Protein 4HD1 (pdb70)

Structure (mmCIF, N/CA/C/O backbone):
data_4HD1
#
_entry.id   4HD1
#
_cell.length_a   124.803
_cell.length_b   124.803
_cell.length_c   95.042
_cell.angle_alpha   90.000
_cell.angle_beta   90.000
_cell.angle_gamma   120.000
#
_symmetry.space_group_name_H-M   'P 61 2 2'
#
loop_
_entity.id
_entity.type
_entity.pdbx_description
1 polymer 'Squalene synthase HpnC'
2 non-polymer 'SULFATE ION'
3 water water
#
loop_
_atom_site.group_PDB
_atom_site.id
_atom_site.type_symbol
_atom_site.label_atom_id
_atom_site.label_alt_id
_atom_site.label_comp_id
_atom_site.label_asym_id
_atom_site.label_entity_id
_atom_site.label_seq_id
_atom_site.pdbx_PDB_ins_code
_atom_site.Cartn_x
_atom_site.Cartn_y
_atom_site.Cartn_z
_atom_site.occupancy
_atom_site.B_iso_or_equiv
_atom_site.auth_seq_id
_atom_site.auth_comp_id
_atom_site.auth_asym_id
_atom_site.auth_atom_id
_atom_site.pdbx_PDB_model_num
ATOM 1 N N . ASN A 1 2 ? 39.508 90.667 52.727 1.00 69.54 -1 ASN A N 1
ATOM 2 C CA . ASN A 1 2 ? 39.152 90.542 51.268 1.00 77.09 -1 ASN A CA 1
ATOM 3 C C . ASN A 1 2 ? 40.372 90.319 50.363 1.00 77.18 -1 ASN A C 1
ATOM 4 O O . ASN A 1 2 ? 40.915 91.268 49.788 1.00 76.38 -1 ASN A O 1
ATOM 9 N N . ALA A 1 3 ? 40.774 89.054 50.234 1.00 75.57 0 ALA A N 1
ATOM 10 C CA . ALA A 1 3 ? 41.903 88.641 49.387 1.00 72.12 0 ALA A CA 1
ATOM 11 C C . ALA A 1 3 ? 41.849 89.159 47.942 1.00 73.33 0 ALA A C 1
ATOM 12 O O . ALA A 1 3 ? 42.892 89.428 47.345 1.00 72.17 0 ALA A O 1
ATOM 22 N N . GLY A 1 5 ? 41.018 91.983 46.657 1.00 73.18 2 GLY A N 1
ATOM 23 C CA . GLY A 1 5 ? 41.558 93.338 46.497 1.00 73.52 2 GLY A CA 1
ATOM 24 C C . GLY A 1 5 ? 43.070 93.448 46.326 1.00 74.26 2 GLY A C 1
ATOM 25 O O . GLY A 1 5 ? 43.570 94.497 45.916 1.00 77.23 2 GLY A O 1
ATOM 26 N N . SER A 1 6 ? 43.799 92.373 46.633 1.00 72.47 3 SER A N 1
ATOM 27 C CA . SER A 1 6 ? 45.267 92.365 46.542 1.00 75.60 3 SER A CA 1
ATOM 28 C C . SER A 1 6 ? 45.785 91.865 45.184 1.00 74.14 3 SER A C 1
ATOM 29 O O . SER A 1 6 ? 46.992 91.796 44.952 1.00 77.61 3 SER A O 1
ATOM 32 N N . VAL A 1 7 ? 44.850 91.533 44.298 1.00 73.35 4 VAL A N 1
ATOM 33 C CA . VAL A 1 7 ? 45.125 91.105 42.930 1.00 68.82 4 VAL A CA 1
ATOM 34 C C . VAL A 1 7 ? 44.795 92.269 41.971 1.00 66.23 4 VAL A C 1
ATOM 35 O O . VAL A 1 7 ? 43.959 93.112 42.314 1.00 65.24 4 VAL A O 1
ATOM 39 N N . PRO A 1 8 ? 45.463 92.346 40.791 1.00 66.01 5 PRO A N 1
ATOM 40 C CA . PRO A 1 8 ? 45.176 93.443 39.853 1.00 65.41 5 PRO A CA 1
ATOM 41 C C . PRO A 1 8 ? 43.729 93.429 39.362 1.00 66.85 5 PRO A C 1
ATOM 42 O O . PRO A 1 8 ? 43.158 92.350 39.145 1.00 65.34 5 PRO A O 1
ATOM 46 N N . VAL A 1 9 ? 43.162 94.625 39.194 1.00 65.22 6 VAL A N 1
ATOM 47 C CA . VAL A 1 9 ? 41.756 94.825 38.815 1.00 64.58 6 VAL A CA 1
ATOM 48 C C . VAL A 1 9 ? 41.287 93.922 37.666 1.00 65.50 6 VAL A C 1
ATOM 49 O O . VAL A 1 9 ? 40.205 93.337 37.753 1.00 63.33 6 VAL A O 1
ATOM 53 N N . GLU A 1 10 ? 42.101 93.794 36.613 1.00 68.45 7 GLU A N 1
ATOM 54 C CA . GLU A 1 10 ? 41.728 93.003 35.427 1.00 70.86 7 GLU A CA 1
ATOM 55 C C . GLU A 1 10 ? 41.593 91.528 35.742 1.00 66.75 7 GLU A C 1
ATOM 56 O O . GLU A 1 10 ? 40.883 90.814 35.042 1.00 69.07 7 GLU A O 1
ATOM 62 N N . LEU A 1 11 ? 42.282 91.070 36.785 1.00 66.24 8 LEU A N 1
ATOM 63 C CA . LEU A 1 11 ? 42.319 89.640 37.121 1.00 63.56 8 LEU A CA 1
ATOM 64 C C . LEU A 1 11 ? 41.364 89.205 38.235 1.00 58.57 8 LEU A C 1
ATOM 65 O O . LEU A 1 11 ? 41.270 88.015 38.537 1.00 59.78 8 LEU A O 1
ATOM 70 N N . ARG A 1 12 ? 40.653 90.153 38.836 1.00 56.68 9 ARG A N 1
ATOM 71 C CA . ARG A 1 12 ? 39.791 89.841 39.981 1.00 57.37 9 ARG A CA 1
ATOM 72 C C . ARG A 1 12 ? 38.652 88.885 39.671 1.00 59.27 9 ARG A C 1
ATOM 73 O O . ARG A 1 12 ? 38.292 88.056 40.516 1.00 59.00 9 ARG A O 1
ATOM 81 N N . GLY A 1 13 ? 38.094 88.995 38.466 1.00 59.18 10 GLY A N 1
ATOM 82 C CA . GLY A 1 13 ? 37.064 88.072 38.011 1.00 59.06 10 GLY A CA 1
ATOM 83 C C . GLY A 1 13 ? 37.578 86.648 37.938 1.00 57.60 10 GLY A C 1
ATOM 84 O O . GLY A 1 13 ? 36.939 85.726 38.450 1.00 57.20 10 GLY A O 1
ATOM 85 N N . ASP A 1 14 ? 38.744 86.469 37.320 1.00 57.26 11 ASP A N 1
ATOM 86 C CA . ASP A 1 14 ? 39.338 85.142 37.161 1.00 59.66 11 ASP A CA 1
ATOM 87 C C . ASP A 1 14 ? 39.687 84.500 38.500 1.00 59.01 11 ASP A C 1
ATOM 88 O O . ASP A 1 14 ? 39.507 83.292 38.675 1.00 61.16 11 ASP A O 1
ATOM 93 N N . PHE A 1 15 ? 40.182 85.306 39.437 1.00 56.97 12 PHE A N 1
ATOM 94 C CA . PHE A 1 15 ? 40.473 84.825 40.782 1.00 55.03 12 PHE A CA 1
ATOM 95 C C . PHE A 1 15 ? 39.194 84.550 41.575 1.00 56.20 12 PHE A C 1
ATOM 96 O O . PHE A 1 15 ? 39.165 83.651 42.421 1.00 56.33 12 PHE A O 1
ATOM 104 N N . GLU A 1 16 ? 38.137 85.310 41.290 1.00 56.46 13 GLU A N 1
ATOM 105 C CA . GLU A 1 16 ? 36.830 85.022 41.871 1.00 57.55 13 GLU A CA 1
ATOM 106 C C . GLU A 1 16 ? 36.318 83.639 41.461 1.00 57.33 13 GLU A C 1
ATOM 107 O O . GLU A 1 16 ? 35.731 82.932 42.287 1.00 58.33 13 GLU A O 1
ATOM 113 N N . VAL A 1 17 ? 36.537 83.268 40.196 1.00 55.48 14 VAL A N 1
ATOM 114 C CA . VAL A 1 17 ? 36.189 81.929 39.703 1.00 56.57 14 VAL A CA 1
ATOM 115 C C . VAL A 1 17 ? 36.962 80.883 40.511 1.00 56.17 14 VAL A C 1
ATOM 116 O O . VAL A 1 17 ? 36.367 79.961 41.066 1.00 58.35 14 VAL A O 1
ATOM 120 N N . CYS A 1 18 ? 38.279 81.051 40.604 1.00 54.73 15 CYS A N 1
ATOM 121 C CA . CYS A 1 18 ? 39.118 80.135 41.373 1.00 54.03 15 CYS A CA 1
ATOM 122 C C . CYS A 1 18 ? 38.639 80.002 42.810 1.00 55.29 15 CYS A C 1
ATOM 123 O O . CYS A 1 18 ? 38.599 78.898 43.351 1.00 55.68 15 CYS A O 1
ATOM 126 N N . ARG A 1 19 ? 38.249 81.124 43.407 1.00 55.46 16 ARG A N 1
ATOM 127 C CA . ARG A 1 19 ? 37.735 81.141 44.775 1.00 57.20 16 ARG A CA 1
ATOM 128 C C . ARG A 1 19 ? 36.434 80.352 44.916 1.00 59.12 16 ARG A C 1
ATOM 129 O O . ARG A 1 19 ? 36.283 79.567 45.860 1.00 60.13 16 ARG A O 1
ATOM 137 N N . ARG A 1 20 ? 35.507 80.569 43.981 1.00 61.14 17 ARG A N 1
ATOM 138 C CA . ARG A 1 20 ? 34.244 79.817 43.925 1.00 63.36 17 ARG A CA 1
ATOM 139 C C . ARG A 1 20 ? 34.469 78.319 43.760 1.00 62.14 17 ARG A C 1
ATOM 140 O O . ARG A 1 20 ? 33.914 77.521 44.517 1.00 64.33 17 ARG A O 1
ATOM 148 N N . LEU A 1 21 ? 35.275 77.948 42.762 1.00 60.62 18 LEU A N 1
ATOM 149 C CA . LEU A 1 21 ? 35.564 76.544 42.470 1.00 62.45 18 LEU A CA 1
ATOM 150 C C . LEU A 1 21 ? 36.190 75.882 43.687 1.00 66.47 18 LEU A C 1
ATOM 151 O O . LEU A 1 21 ? 35.848 74.745 44.029 1.00 72.60 18 LEU A O 1
ATOM 156 N N . THR A 1 22 ? 37.088 76.609 44.351 1.00 64.42 19 THR A N 1
ATOM 157 C CA . THR A 1 22 ? 37.771 76.101 45.530 1.00 65.65 19 THR A CA 1
ATOM 158 C C . THR A 1 22 ? 36.818 75.907 46.709 1.00 66.43 19 THR A C 1
ATOM 159 O O . THR A 1 22 ? 36.738 74.804 47.263 1.00 68.37 19 THR A O 1
ATOM 163 N N . ARG A 1 23 ? 36.085 76.957 47.073 1.00 66.06 20 ARG A N 1
ATOM 164 C CA . ARG A 1 23 ? 35.187 76.893 48.230 1.00 73.67 20 ARG A CA 1
ATOM 165 C C . ARG A 1 23 ? 34.083 75.843 48.088 1.00 75.83 20 ARG A C 1
ATOM 166 O O . ARG A 1 23 ? 33.725 75.193 49.067 1.00 81.45 20 ARG A O 1
ATOM 174 N N . SER A 1 24 ? 33.572 75.652 46.875 1.00 74.86 21 SER A N 1
ATOM 175 C CA . SER A 1 24 ? 32.527 74.655 46.647 1.00 78.67 21 SER A CA 1
ATOM 176 C C . SER A 1 24 ? 33.063 73.219 46.645 1.00 79.72 21 SER A C 1
ATOM 177 O O . SER A 1 24 ? 32.354 72.297 47.040 1.00 85.73 21 SER A O 1
ATOM 180 N N . HIS A 1 25 ? 34.304 73.035 46.200 1.00 80.26 22 HIS A N 1
ATOM 181 C CA . HIS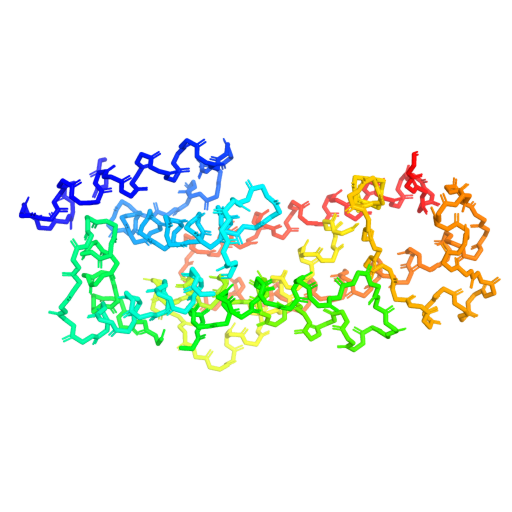 A 1 25 ? 34.908 71.698 46.114 1.00 84.22 22 HIS A CA 1
ATOM 182 C C . HIS A 1 25 ? 35.521 71.223 47.407 1.00 86.54 22 HIS A C 1
ATOM 183 O O . HIS A 1 25 ? 35.404 70.048 47.751 1.00 91.25 22 HIS A O 1
ATOM 190 N N . TYR A 1 26 ? 36.185 72.119 48.133 1.00 84.32 23 TYR A N 1
ATOM 191 C CA . TYR A 1 26 ? 36.856 71.750 49.383 1.00 85.19 23 TYR A CA 1
ATOM 192 C C . TYR A 1 26 ? 36.078 72.262 50.593 1.00 87.58 23 TYR A C 1
ATOM 193 O O . TYR A 1 26 ? 36.129 73.451 50.918 1.00 81.77 23 TYR A O 1
ATOM 202 N N . GLU A 1 27 ? 35.364 71.355 51.256 1.00 120.51 24 GLU A N 1
ATOM 203 C CA . GLU A 1 27 ? 34.486 71.707 52.376 1.00 120.29 24 GLU A CA 1
ATOM 204 C C . GLU A 1 27 ? 35.220 72.356 53.547 1.00 109.45 24 GLU A C 1
ATOM 205 O O . GLU A 1 27 ? 34.654 73.186 54.252 1.00 108.27 24 GLU A O 1
ATOM 211 N N . ASN A 1 28 ? 36.480 71.989 53.738 1.00 107.77 25 ASN A N 1
ATOM 212 C CA . ASN A 1 28 ? 37.237 72.466 54.882 1.00 111.00 25 ASN A CA 1
ATOM 213 C C . ASN A 1 28 ? 38.226 73.582 54.579 1.00 106.12 25 ASN A C 1
ATOM 214 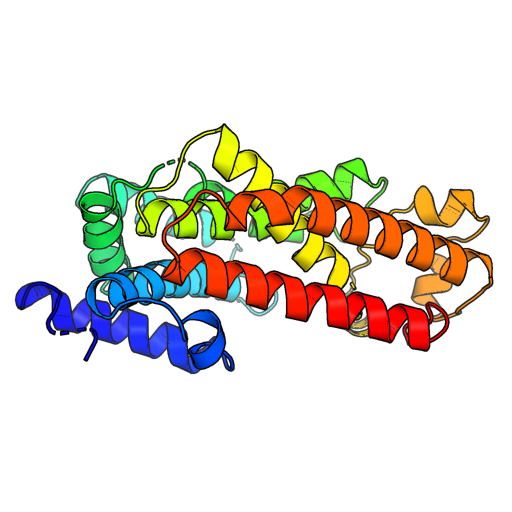O O . ASN A 1 28 ? 39.160 73.803 55.351 1.00 101.32 25 ASN A O 1
ATOM 219 N N . PHE A 1 29 ? 38.013 74.304 53.481 1.00 102.74 26 PHE A N 1
ATOM 220 C CA . PHE A 1 29 ? 39.028 75.243 53.016 1.00 105.02 26 PHE A CA 1
ATOM 221 C C . PHE A 1 29 ? 39.332 76.393 53.973 1.00 104.44 26 PHE A C 1
ATOM 222 O O . PHE A 1 29 ? 40.456 76.894 53.996 1.00 108.87 26 PHE A O 1
ATOM 230 N N . SER A 1 30 ? 38.347 76.798 54.770 1.00 96.07 27 SER A N 1
ATOM 231 C CA . SER A 1 30 ? 38.565 77.825 55.789 1.00 95.00 27 SER A CA 1
ATOM 232 C C . SER A 1 30 ? 39.642 77.445 56.802 1.00 96.68 27 SER A C 1
ATOM 233 O O . SER A 1 30 ? 40.328 78.311 57.327 1.00 91.88 27 SER A O 1
ATOM 236 N N . VAL A 1 31 ? 39.771 76.149 57.072 1.00 98.00 28 VAL A N 1
ATOM 237 C CA . VAL A 1 31 ? 40.806 75.631 57.962 1.00 104.34 28 VAL A CA 1
ATOM 238 C C . VAL A 1 31 ? 42.136 75.588 57.217 1.00 111.03 28 VAL A C 1
ATOM 239 O O . VAL A 1 31 ? 43.146 76.086 57.713 1.00 109.80 28 VAL A O 1
ATOM 243 N N . VAL A 1 32 ? 42.115 75.000 56.021 1.00 82.94 29 VAL A N 1
ATOM 244 C CA . VAL A 1 32 ? 43.297 74.874 55.153 1.00 86.25 29 VAL A CA 1
ATOM 245 C C . VAL A 1 32 ? 43.984 76.228 54.893 1.00 83.98 29 VAL A C 1
ATOM 246 O O . VAL A 1 32 ? 45.198 76.276 54.662 1.00 81.84 29 VAL A O 1
ATOM 250 N N . SER A 1 33 ? 43.212 77.315 54.963 1.00 79.66 30 SER A N 1
ATOM 251 C CA . SER A 1 33 ? 43.714 78.654 54.657 1.00 74.39 30 SER A CA 1
ATOM 252 C C . SER A 1 33 ? 43.565 79.657 55.812 1.00 73.44 30 SER A C 1
ATOM 253 O O . SER A 1 33 ? 43.725 80.871 55.607 1.00 70.51 30 SER A O 1
ATOM 256 N N . LEU A 1 34 ? 43.264 79.149 57.010 1.00 70.76 31 LEU A N 1
ATOM 257 C CA . LEU A 1 34 ? 43.026 79.975 58.211 1.00 70.87 31 LEU A CA 1
ATOM 258 C C . LEU A 1 34 ? 44.217 80.865 58.604 1.00 66.51 31 LEU A C 1
ATOM 259 O O . LEU A 1 34 ? 44.065 81.838 59.349 1.00 63.49 31 LEU A O 1
ATOM 264 N N . PHE A 1 35 ? 45.397 80.527 58.093 1.00 65.97 32 PHE A N 1
ATOM 265 C CA . PHE A 1 35 ? 46.621 81.221 58.451 1.00 64.40 32 PHE A CA 1
ATOM 266 C C . PHE A 1 35 ? 47.211 82.029 57.317 1.00 58.38 32 PHE A C 1
ATOM 267 O O . PHE A 1 35 ? 48.170 82.771 57.519 1.00 58.36 32 PHE A O 1
ATOM 275 N N . VAL A 1 36 ? 46.656 81.866 56.123 1.00 55.89 33 VAL A N 1
ATOM 276 C CA . VAL A 1 36 ? 47.229 82.470 54.926 1.00 52.48 33 VAL A CA 1
ATOM 277 C C . VAL A 1 36 ? 46.891 83.963 54.885 1.00 52.83 33 VAL A C 1
ATOM 278 O O . VAL A 1 36 ? 45.707 84.328 54.952 1.00 53.22 33 VAL A O 1
ATOM 282 N N . PRO A 1 37 ? 47.930 84.830 54.776 1.00 52.53 34 PRO A N 1
ATOM 283 C CA . PRO A 1 37 ? 47.712 86.286 54.707 1.00 53.90 34 PRO A CA 1
ATOM 284 C C . PRO A 1 37 ? 46.855 86.648 53.505 1.00 54.61 34 PRO A C 1
ATOM 285 O O . PRO A 1 37 ? 46.900 85.946 52.490 1.00 53.00 34 PRO A O 1
ATOM 289 N N . ARG A 1 38 ? 46.102 87.744 53.608 1.00 61.21 35 ARG A N 1
ATOM 290 C CA . ARG A 1 38 ? 45.202 88.155 52.529 1.00 63.87 35 ARG A CA 1
ATOM 291 C C . ARG A 1 38 ? 45.899 88.261 51.182 1.00 59.17 35 ARG A C 1
ATOM 292 O O . ARG A 1 38 ? 45.320 87.890 50.165 1.00 60.47 35 ARG A O 1
ATOM 300 N N . HIS A 1 39 ? 47.134 88.751 51.163 1.00 57.66 36 HIS A N 1
ATOM 301 C CA . HIS A 1 39 ? 47.821 88.931 49.887 1.00 57.26 36 HIS A CA 1
ATOM 302 C C . HIS A 1 39 ? 48.290 87.635 49.283 1.00 53.77 36 HIS A C 1
ATOM 303 O O . HIS A 1 39 ? 48.708 87.613 48.127 1.00 52.58 36 HIS A O 1
ATOM 310 N N . LEU A 1 40 ? 48.218 86.546 50.049 1.00 51.55 37 LEU A N 1
ATOM 311 C CA . LEU A 1 40 ? 48.598 85.227 49.527 1.00 50.69 37 LEU A CA 1
ATOM 312 C C . LEU A 1 40 ? 47.420 84.296 49.265 1.00 49.43 37 LEU A C 1
ATOM 313 O O . LEU A 1 40 ? 47.557 83.348 48.481 1.00 51.75 37 LEU A O 1
ATOM 318 N N . ARG A 1 41 ? 46.273 84.550 49.900 1.00 47.89 38 ARG A N 1
ATOM 319 C CA . ARG A 1 41 ? 45.083 83.720 49.661 1.00 48.67 38 ARG A CA 1
ATOM 320 C C . ARG A 1 41 ? 44.722 83.504 48.174 1.00 49.08 38 ARG A C 1
ATOM 321 O O . ARG A 1 41 ? 44.383 82.383 47.803 1.00 49.54 38 ARG A O 1
ATOM 329 N N . PRO A 1 42 ? 44.807 84.554 47.320 1.00 49.04 39 PRO A N 1
ATOM 330 C CA . PRO A 1 42 ? 44.454 84.348 45.907 1.00 49.18 39 PRO A CA 1
ATOM 331 C C . PRO A 1 42 ? 45.259 83.231 45.240 1.00 50.19 39 PRO A C 1
ATOM 332 O O . PRO A 1 42 ? 44.735 82.517 44.371 1.00 50.95 39 PRO A O 1
ATOM 336 N N . HIS A 1 43 ? 46.513 83.074 45.659 1.00 48.83 40 HIS A N 1
ATOM 337 C CA . HIS A 1 43 ? 47.365 82.028 45.115 1.00 50.62 40 HIS A CA 1
ATOM 338 C C . HIS A 1 43 ? 46.959 80.665 45.612 1.00 49.53 40 HIS A C 1
ATOM 339 O O . HIS A 1 43 ? 47.108 79.669 44.897 1.00 49.60 40 HIS A O 1
ATOM 346 N N . PHE A 1 44 ? 46.417 80.601 46.829 1.00 49.28 41 PHE A N 1
ATOM 347 C CA . PHE A 1 44 ? 45.828 79.356 47.317 1.00 50.05 41 PHE A CA 1
ATOM 348 C C . PHE A 1 44 ? 44.612 78.970 46.456 1.00 52.35 41 PHE A C 1
ATOM 349 O O . PHE A 1 44 ? 44.487 77.809 46.053 1.00 55.94 41 PHE A O 1
ATOM 357 N N . TYR A 1 45 ? 43.758 79.949 46.136 1.00 51.10 42 TYR A N 1
ATOM 358 C CA . TYR A 1 45 ? 42.563 79.696 45.339 1.00 51.13 42 TYR A CA 1
ATOM 359 C C . TYR A 1 45 ? 42.899 79.198 43.941 1.00 52.00 42 TYR A C 1
ATOM 360 O O . TYR A 1 45 ? 42.262 78.259 43.457 1.00 54.83 42 TYR A O 1
ATOM 369 N N . SER A 1 46 ? 43.906 79.791 43.303 1.00 51.67 43 SER A N 1
ATOM 370 C CA . SER A 1 46 ? 44.263 79.365 41.944 1.00 55.63 43 SER A CA 1
ATOM 371 C C . SER A 1 46 ? 44.944 77.990 41.912 1.00 55.25 43 SER A C 1
ATOM 372 O O . SER A 1 46 ? 44.712 77.200 40.993 1.00 55.92 43 SER A O 1
ATOM 375 N N . VAL A 1 47 ? 45.774 77.701 42.914 1.00 53.22 44 VAL A N 1
ATOM 376 C CA . VAL A 1 47 ? 46.434 76.399 42.991 1.00 50.39 44 VAL A CA 1
ATOM 377 C C . VAL A 1 47 ? 45.416 75.307 43.301 1.00 50.92 44 VAL A C 1
ATOM 378 O O . VAL A 1 47 ? 45.432 74.236 42.683 1.00 50.62 44 VAL A O 1
ATOM 382 N N . TYR A 1 48 ? 44.514 75.592 44.235 1.00 52.95 45 TYR A N 1
ATOM 383 C CA . TYR A 1 48 ? 43.474 74.632 44.578 1.00 54.27 45 TYR A CA 1
ATOM 384 C C . TYR A 1 48 ? 42.447 74.419 43.470 1.00 55.54 45 TYR A C 1
ATOM 385 O O . TYR A 1 48 ? 42.016 73.278 43.260 1.00 56.22 45 TYR A O 1
ATOM 394 N N . ALA A 1 49 ? 42.079 75.481 42.746 1.00 54.58 46 ALA A N 1
ATOM 395 C CA . ALA A 1 49 ? 41.227 75.320 41.561 1.00 57.17 46 ALA A CA 1
ATOM 396 C C . ALA A 1 49 ? 41.918 74.411 40.548 1.00 57.54 46 ALA A C 1
ATOM 397 O O . ALA A 1 49 ? 41.284 73.538 39.972 1.00 62.14 46 ALA A O 1
ATOM 399 N N . PHE A 1 50 ? 43.224 74.583 40.355 1.00 56.72 47 PHE A N 1
ATOM 400 C CA . PHE A 1 50 ? 43.975 73.669 39.497 1.00 58.41 47 PHE A CA 1
ATOM 401 C C . PHE A 1 50 ? 43.847 72.202 39.950 1.00 59.84 47 PHE A C 1
ATOM 402 O O . PHE A 1 50 ? 43.618 71.321 39.122 1.00 62.16 47 PHE A O 1
ATOM 410 N N . CYS A 1 51 ? 43.997 71.945 41.250 1.00 59.52 48 CYS A N 1
ATOM 411 C CA . CYS A 1 51 ? 43.870 70.582 41.790 1.00 62.16 48 CYS A CA 1
ATOM 412 C C . CYS A 1 51 ? 42.450 70.027 41.634 1.00 66.57 48 CYS A C 1
ATOM 413 O O . CYS A 1 51 ? 42.275 68.847 41.342 1.00 65.30 48 CYS A O 1
ATOM 416 N N . ARG A 1 52 ? 41.446 70.882 41.835 1.00 68.67 49 ARG A N 1
ATOM 417 C CA . ARG A 1 52 ? 40.055 70.508 41.601 1.00 71.90 49 ARG A CA 1
ATOM 418 C C . ARG A 1 52 ? 39.875 70.014 40.162 1.00 71.64 49 ARG A C 1
ATOM 419 O O . ARG A 1 52 ? 39.188 69.021 39.922 1.00 71.99 49 ARG A O 1
ATOM 427 N N . GLY A 1 53 ? 40.506 70.712 39.220 1.00 71.45 50 GLY A N 1
ATOM 428 C CA . GLY A 1 53 ? 40.457 70.348 37.805 1.00 70.93 50 GLY A CA 1
ATOM 429 C C . GLY A 1 53 ? 40.986 68.949 37.552 1.00 72.21 50 GLY A C 1
ATOM 430 O O . GLY A 1 53 ? 40.413 68.206 36.765 1.00 77.68 50 GLY A O 1
ATOM 431 N N . VAL A 1 54 ? 42.075 68.584 38.228 1.00 73.25 51 VAL A N 1
ATOM 432 C CA . VAL A 1 54 ? 42.622 67.227 38.114 1.00 71.96 51 VAL A CA 1
ATOM 433 C C . VAL A 1 54 ? 41.695 66.196 38.777 1.00 75.84 51 VAL A C 1
ATOM 434 O O . VAL A 1 54 ? 41.487 65.112 38.230 1.00 77.83 51 VAL A O 1
ATOM 438 N N . ASP A 1 55 ? 41.136 66.539 39.939 1.00 76.01 52 ASP A N 1
ATOM 439 C CA . ASP A 1 55 ? 40.173 65.669 40.627 1.00 81.35 52 ASP A CA 1
ATOM 440 C C . ASP A 1 55 ? 38.971 65.322 39.750 1.00 85.95 52 ASP A C 1
ATOM 441 O O . ASP A 1 55 ? 38.586 64.158 39.657 1.00 89.83 52 ASP A O 1
ATOM 446 N N . ASP A 1 56 ? 38.395 66.335 39.104 1.00 87.35 53 ASP A N 1
ATOM 447 C CA . ASP A 1 56 ? 37.207 66.170 38.254 1.00 93.28 53 ASP A CA 1
ATOM 448 C C . ASP A 1 56 ? 37.409 65.198 37.089 1.00 94.58 53 ASP A C 1
ATOM 449 O O . ASP A 1 56 ? 36.445 64.636 36.564 1.00 98.62 53 ASP A O 1
ATOM 454 N N . LEU A 1 57 ? 38.662 65.005 36.692 1.00 89.18 54 LEU A N 1
ATOM 455 C CA . LEU A 1 57 ? 38.998 64.039 35.651 1.00 88.09 54 LEU A CA 1
ATOM 456 C C . LEU A 1 57 ? 39.387 62.686 36.270 1.00 89.85 54 LEU A C 1
ATOM 457 O O . LEU A 1 57 ? 40.269 61.988 35.767 1.00 91.49 54 LEU A O 1
ATOM 462 N N . GLY A 1 58 ? 38.706 62.329 37.360 1.00 93.03 55 GLY A N 1
ATOM 463 C CA . GLY A 1 58 ? 38.972 61.096 38.095 1.00 103.70 55 GLY A CA 1
ATOM 464 C C . GLY A 1 58 ? 38.019 59.972 37.731 1.00 118.06 55 GLY A C 1
ATOM 465 O O . GLY A 1 58 ? 37.778 59.712 36.548 1.00 117.70 55 GLY A O 1
ATOM 466 N N . ASP A 1 59 ? 37.483 59.309 38.757 1.00 129.06 56 ASP A N 1
ATOM 467 C CA . ASP A 1 59 ? 36.604 58.144 38.588 1.00 129.45 56 ASP A CA 1
ATOM 468 C C . ASP A 1 59 ? 35.248 58.465 37.959 1.00 125.03 56 ASP A C 1
ATOM 469 O O . ASP A 1 59 ? 34.712 57.658 37.199 1.00 116.81 56 ASP A O 1
ATOM 474 N N . GLU A 1 60 ? 34.708 59.643 38.276 1.00 131.45 57 GLU A N 1
ATOM 475 C CA . GLU A 1 60 ? 33.362 60.024 37.840 1.00 128.23 57 GLU A CA 1
ATOM 476 C C . GLU A 1 60 ? 33.340 60.784 36.498 1.00 124.00 57 GLU A C 1
ATOM 477 O O . GLU A 1 60 ? 32.252 61.123 35.996 1.00 129.67 57 GLU A O 1
ATOM 483 N N . PHE A 1 61 ? 34.537 61.045 35.916 1.00 234.32 58 PHE A N 1
ATOM 484 C CA . PHE A 1 61 ? 34.639 61.752 34.628 1.00 224.48 58 PHE A CA 1
ATOM 485 C C . PHE A 1 61 ? 34.242 60.852 33.451 1.00 232.18 58 PHE A C 1
ATOM 486 O O . PHE A 1 61 ? 34.708 59.664 33.350 1.00 223.64 58 PHE A O 1
ATOM 494 N N . ALA A 1 62 ? 33.365 61.406 32.578 1.00 246.62 59 ALA A N 1
ATOM 495 C CA . ALA A 1 62 ? 33.006 60.710 31.318 1.00 260.87 59 ALA A CA 1
ATOM 496 C C . ALA A 1 62 ? 33.896 61.297 30.198 1.00 245.69 59 ALA A C 1
ATOM 497 O O . ALA A 1 62 ? 34.071 62.570 30.086 1.00 250.28 59 ALA A O 1
ATOM 499 N N . GLY A 1 63 ? 34.517 60.333 29.415 1.00 186.93 60 GLY A N 1
ATOM 500 C CA . GLY A 1 63 ? 35.501 60.799 28.402 1.00 178.88 60 GLY A CA 1
ATOM 501 C C . GLY A 1 63 ? 36.847 60.104 28.572 1.00 162.39 60 GLY A C 1
ATOM 502 O O . GLY A 1 63 ? 37.109 59.490 29.633 1.00 151.59 60 GLY A O 1
ATOM 503 N N . ASP A 1 64 ? 37.735 60.192 27.505 1.00 183.90 61 ASP A N 1
ATOM 504 C CA . ASP A 1 64 ? 39.084 59.570 27.549 1.00 181.85 61 ASP A CA 1
ATOM 505 C C . ASP A 1 64 ? 39.935 60.324 28.574 1.00 165.16 61 ASP A C 1
ATOM 506 O O . ASP A 1 64 ? 40.551 61.360 28.264 1.00 169.33 61 ASP A O 1
ATOM 511 N N . ARG A 1 65 ? 39.935 59.800 29.801 1.00 149.91 62 ARG A N 1
ATOM 512 C CA . ARG A 1 65 ? 40.735 60.353 30.889 1.00 142.21 62 ARG A CA 1
ATOM 513 C C . ARG A 1 65 ? 42.084 60.850 30.401 1.00 143.61 62 ARG A C 1
ATOM 514 O O . ARG A 1 65 ? 42.444 62.005 30.622 1.00 141.23 62 ARG A O 1
ATOM 530 N N . ALA A 1 67 ? 43.202 61.536 27.382 1.00 101.48 64 ALA A N 1
ATOM 531 C CA . ALA A 1 67 ? 43.089 62.650 26.439 1.00 97.21 64 ALA A CA 1
ATOM 532 C C . ALA A 1 67 ? 42.704 63.948 27.149 1.00 95.49 64 ALA A C 1
ATOM 533 O O . ALA A 1 67 ? 43.244 65.013 26.836 1.00 90.58 64 ALA A O 1
ATOM 535 N N . ALA A 1 68 ? 41.781 63.845 28.107 1.00 93.02 65 ALA A N 1
ATOM 536 C CA . ALA A 1 68 ? 41.363 64.981 28.934 1.00 89.21 65 ALA A CA 1
ATOM 537 C C . ALA A 1 68 ? 42.538 65.540 29.740 1.00 86.64 65 ALA A C 1
ATOM 538 O O . ALA A 1 68 ? 42.748 66.757 29.786 1.00 87.26 65 ALA A O 1
ATOM 540 N N . LEU A 1 69 ? 43.306 64.640 30.353 1.00 81.90 66 LEU A N 1
ATOM 541 C CA . LEU A 1 69 ? 44.480 65.011 31.139 1.00 79.86 66 LEU A CA 1
ATOM 542 C C . LEU A 1 69 ? 45.572 65.620 30.272 1.00 78.96 66 LEU A C 1
ATOM 543 O O . LEU A 1 69 ? 46.243 66.562 30.698 1.00 79.80 66 LEU A O 1
ATOM 548 N N . ASP A 1 70 ? 45.742 65.077 29.065 1.00 81.14 67 ASP A N 1
ATOM 549 C CA . ASP A 1 70 ? 46.674 65.630 28.079 1.00 84.57 67 ASP A CA 1
ATOM 550 C C . ASP A 1 70 ? 46.295 67.058 27.694 1.00 80.38 67 ASP A C 1
ATOM 551 O O . ASP A 1 70 ? 47.163 67.923 27.580 1.00 83.66 67 ASP A O 1
ATOM 556 N N . ALA A 1 71 ? 45.000 67.299 27.497 1.00 80.44 68 ALA A N 1
ATOM 557 C CA . ALA A 1 71 ? 44.506 68.635 27.179 1.00 79.47 68 ALA A CA 1
ATOM 558 C C . ALA A 1 71 ? 44.690 69.564 28.374 1.00 78.01 68 ALA A C 1
ATOM 559 O O . ALA A 1 71 ? 44.996 70.749 28.210 1.00 78.82 68 ALA A O 1
ATOM 561 N N . TYR A 1 72 ? 44.513 69.015 29.574 1.00 74.51 69 TYR A N 1
ATOM 562 C CA . TYR A 1 72 ? 44.657 69.783 30.808 1.00 66.96 69 TYR A CA 1
ATOM 563 C C . TYR A 1 72 ? 46.124 70.141 31.030 1.00 67.41 69 TYR A C 1
ATOM 564 O O . TYR A 1 72 ? 46.443 71.228 31.520 1.00 69.17 69 TYR A O 1
ATOM 573 N N . GLU A 1 73 ? 47.008 69.226 30.646 1.00 70.42 70 GLU A N 1
ATOM 574 C CA . GLU A 1 73 ? 48.446 69.460 30.689 1.00 76.75 70 GLU A CA 1
ATOM 575 C C . GLU A 1 73 ? 48.845 70.533 29.672 1.00 82.10 70 GLU A C 1
ATOM 576 O O . GLU A 1 73 ? 49.727 71.353 29.946 1.00 85.69 70 GLU A O 1
ATOM 582 N N . GLU A 1 74 ? 48.181 70.521 28.514 1.00 81.20 71 GLU A N 1
ATOM 583 C CA . GLU A 1 74 ? 48.349 71.556 27.494 1.00 89.93 71 GLU A CA 1
ATOM 584 C C . GLU A 1 74 ? 47.999 72.949 28.009 1.00 83.29 71 GLU A C 1
ATOM 585 O O . GLU A 1 74 ? 48.742 73.907 27.770 1.00 82.31 71 GLU A O 1
ATOM 591 N N . GLU A 1 75 ? 46.868 73.051 28.707 1.00 78.81 72 GLU A N 1
ATOM 592 C CA . GLU A 1 75 ? 46.432 74.301 29.332 1.00 81.91 72 GLU A CA 1
ATOM 593 C C . GLU A 1 75 ? 47.466 74.775 30.354 1.00 78.41 72 GLU A C 1
ATOM 594 O O . GLU A 1 75 ? 47.839 75.950 30.372 1.00 79.31 72 GLU A O 1
ATOM 600 N N . LEU A 1 76 ? 47.941 73.845 31.181 1.00 79.97 73 LEU A N 1
ATOM 601 C CA . LEU A 1 76 ? 48.962 74.132 32.183 1.00 77.41 73 LEU A CA 1
ATOM 602 C C . LEU A 1 76 ? 50.230 74.703 31.551 1.00 79.02 73 LEU A C 1
ATOM 603 O O . LEU A 1 76 ? 50.747 75.717 32.016 1.00 79.67 73 LEU A O 1
ATOM 608 N N . ARG A 1 77 ? 50.719 74.061 30.491 1.00 81.65 74 ARG A N 1
ATOM 609 C CA . ARG A 1 77 ? 51.909 74.546 29.783 1.00 84.35 74 ARG A CA 1
ATOM 610 C C . ARG A 1 77 ? 51.690 75.924 29.152 1.00 82.79 74 ARG A C 1
ATOM 611 O O . ARG A 1 77 ? 52.598 76.755 29.141 1.00 82.49 74 ARG A O 1
ATOM 619 N N . ARG A 1 78 ? 50.483 76.159 28.641 1.00 81.72 75 ARG A N 1
ATOM 620 C CA . ARG A 1 78 ? 50.112 77.470 28.110 1.00 83.56 75 ARG A CA 1
ATOM 621 C C . ARG A 1 78 ? 50.145 78.539 29.200 1.00 81.25 75 ARG A C 1
ATOM 622 O O . ARG A 1 78 ? 50.524 79.686 28.943 1.00 79.46 75 ARG A O 1
ATOM 630 N N . ALA A 1 79 ? 49.761 78.154 30.416 1.00 76.24 76 ALA A N 1
ATOM 631 C CA . ALA A 1 79 ? 49.777 79.068 31.554 1.00 73.98 76 ALA A CA 1
ATOM 632 C C . ALA A 1 79 ? 51.201 79.447 31.976 1.00 74.54 76 ALA A C 1
ATOM 633 O O . ALA A 1 79 ? 51.412 80.508 32.554 1.00 72.85 76 ALA A O 1
ATOM 635 N N . PHE A 1 80 ? 52.167 78.582 31.676 1.00 76.82 77 PHE A N 1
ATOM 636 C CA . PHE A 1 80 ? 53.586 78.888 31.875 1.00 78.28 77 PHE A CA 1
ATOM 637 C C . PHE A 1 80 ? 54.195 79.661 30.712 1.00 83.48 77 PHE A C 1
ATOM 638 O O . PHE A 1 80 ? 55.278 80.234 30.842 1.00 77.39 77 PHE A O 1
ATOM 646 N N . ALA A 1 81 ? 53.506 79.659 29.574 1.00 88.40 78 ALA A N 1
ATOM 647 C CA . ALA A 1 81 ? 53.960 80.381 28.391 1.00 89.30 78 ALA A CA 1
ATOM 648 C C . ALA A 1 81 ? 53.326 81.770 28.303 1.00 90.04 78 ALA A C 1
ATOM 649 O O . ALA A 1 81 ? 53.676 82.562 27.431 1.00 90.61 78 ALA A O 1
ATOM 651 N N . GLY A 1 82 ? 52.402 82.064 29.215 1.00 89.76 79 GLY A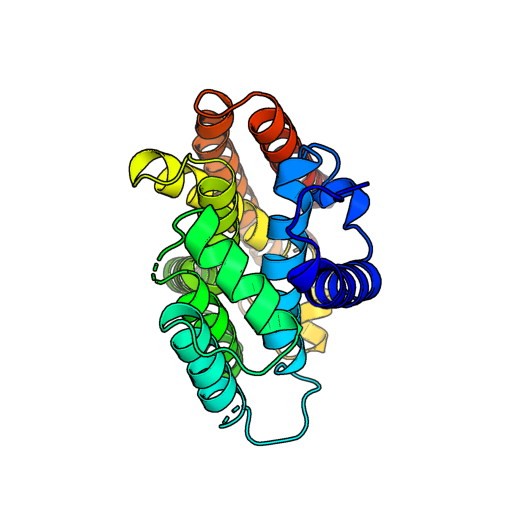 N 1
ATOM 652 C CA . GLY A 1 82 ? 51.711 83.351 29.227 1.00 87.16 79 GLY A CA 1
ATOM 653 C C . GLY A 1 82 ? 50.593 83.438 28.203 1.00 89.84 79 GLY A C 1
ATOM 654 O O . GLY A 1 82 ? 50.306 84.511 27.680 1.00 88.67 79 GLY A O 1
ATOM 655 N N . GLU A 1 83 ? 49.949 82.306 27.931 1.00 92.88 80 GLU A N 1
ATOM 656 C CA . GLU A 1 83 ? 48.877 82.241 26.940 1.00 93.54 80 GLU A CA 1
ATOM 657 C C . GLU A 1 83 ? 47.705 81.361 27.393 1.00 87.94 80 GLU A C 1
ATOM 658 O O . GLU A 1 83 ? 47.143 80.593 26.607 1.00 85.16 80 GLU A O 1
ATOM 664 N N . ALA A 1 84 ? 47.338 81.490 28.666 1.00 82.74 81 ALA A N 1
ATOM 665 C CA . ALA A 1 84 ? 46.180 80.792 29.226 1.00 83.23 81 ALA A CA 1
ATOM 666 C C . ALA A 1 84 ? 44.897 81.242 28.534 1.00 85.85 81 ALA A C 1
ATOM 667 O O . ALA A 1 84 ? 44.844 82.339 27.983 1.00 85.02 81 ALA A O 1
ATOM 669 N N . THR A 1 85 ? 43.870 80.394 28.564 1.00 90.40 82 THR A N 1
ATOM 670 C CA . THR A 1 85 ? 42.607 80.685 27.872 1.00 91.21 82 THR A CA 1
ATOM 671 C C . THR A 1 85 ? 41.356 80.552 28.760 1.00 86.73 82 THR A C 1
ATOM 672 O O . THR A 1 85 ? 40.266 80.953 28.366 1.00 88.15 82 THR A O 1
ATOM 676 N N . THR A 1 86 ? 41.533 79.997 29.956 1.00 86.81 83 THR A N 1
ATOM 677 C CA . THR A 1 86 ? 40.459 79.810 30.938 1.00 83.13 83 THR A CA 1
ATOM 678 C C . THR A 1 86 ? 40.537 80.941 31.964 1.00 76.17 83 THR A C 1
ATOM 679 O O . THR A 1 86 ? 41.610 81.518 32.155 1.00 76.45 83 THR A O 1
ATOM 683 N N . PRO A 1 87 ? 39.408 81.275 32.620 1.00 70.33 84 PRO A N 1
ATOM 684 C CA . PRO A 1 87 ? 39.527 82.102 33.827 1.00 68.95 84 PRO A CA 1
ATOM 685 C C . PRO A 1 87 ? 40.485 81.486 34.872 1.00 65.84 84 PRO A C 1
ATOM 686 O O . PRO A 1 87 ? 41.441 82.153 35.295 1.00 60.83 84 PRO A O 1
ATOM 690 N N . ALA A 1 88 ? 40.247 80.227 35.252 1.00 64.34 85 ALA A N 1
ATOM 691 C CA . ALA A 1 88 ? 41.103 79.524 36.224 1.00 60.93 85 ALA A CA 1
ATOM 692 C C . ALA A 1 88 ? 42.588 79.585 35.879 1.00 60.19 85 ALA A C 1
ATOM 693 O O . ALA A 1 88 ? 43.413 79.892 36.738 1.00 58.73 85 ALA A O 1
ATOM 695 N N . PHE A 1 89 ? 42.919 79.309 34.623 1.00 61.87 86 PHE A N 1
ATOM 696 C CA . PHE A 1 89 ? 44.310 79.274 34.190 1.00 62.32 86 PHE A CA 1
ATOM 697 C C . PHE A 1 89 ? 44.933 80.651 33.971 1.00 63.87 86 PHE A C 1
ATOM 698 O O . PHE A 1 89 ? 46.153 80.787 34.038 1.00 63.74 86 PHE A O 1
ATOM 706 N N . ARG A 1 90 ? 44.112 81.664 33.703 1.00 64.48 87 ARG A N 1
ATOM 707 C CA . ARG A 1 90 ? 44.598 83.043 33.699 1.00 65.46 87 ARG A CA 1
ATOM 708 C C . ARG A 1 90 ? 45.006 83.441 35.121 1.00 61.43 87 ARG A C 1
ATOM 709 O O . ARG A 1 90 ? 46.069 84.030 35.324 1.00 60.28 87 ARG A O 1
ATOM 717 N N . ALA A 1 91 ? 44.176 83.098 36.103 1.00 59.44 88 ALA A N 1
ATOM 718 C CA . ALA A 1 91 ? 44.530 83.329 37.499 1.00 59.82 88 ALA A CA 1
ATOM 719 C C . ALA A 1 91 ? 45.812 82.564 37.862 1.00 60.36 88 ALA A C 1
ATOM 720 O O . ALA A 1 91 ? 46.743 83.144 38.433 1.00 58.36 88 ALA A O 1
ATOM 722 N N . LEU A 1 92 ? 45.874 81.281 37.500 1.00 58.75 89 LEU A N 1
ATOM 723 C CA . LEU A 1 92 ? 47.073 80.478 37.752 1.00 59.80 89 LEU A CA 1
ATOM 724 C C . LEU A 1 92 ? 48.328 81.080 37.106 1.00 61.17 89 LEU A C 1
ATOM 725 O O . LEU A 1 92 ? 49.389 81.123 37.731 1.00 60.21 89 LEU A O 1
ATOM 730 N N . GLN A 1 93 ? 48.185 81.539 35.865 1.00 60.18 90 GLN A N 1
ATOM 731 C CA . GLN A 1 93 ? 49.237 82.232 35.112 1.00 61.79 90 GLN A CA 1
ATOM 732 C C . GLN A 1 93 ? 49.859 83.410 35.874 1.00 60.72 90 GLN A C 1
ATOM 733 O O . GLN A 1 93 ? 51.082 83.576 35.891 1.00 58.59 90 GLN A O 1
ATOM 739 N N . PHE A 1 94 ? 49.009 84.228 36.487 1.00 58.30 91 PHE A N 1
ATOM 740 C CA . PHE A 1 94 ? 49.474 85.319 37.325 1.00 59.13 91 PHE A CA 1
ATOM 741 C C . PHE A 1 94 ? 50.200 84.774 38.554 1.00 60.14 91 PHE A C 1
ATOM 742 O O . PHE A 1 94 ? 51.312 85.212 38.863 1.00 62.03 91 PHE A O 1
ATOM 750 N N . THR A 1 95 ? 49.569 83.814 39.230 1.00 57.93 92 THR A N 1
ATOM 751 C CA . THR A 1 95 ? 50.161 83.134 40.383 1.00 59.18 92 THR A CA 1
ATOM 752 C C . THR A 1 95 ? 51.529 82.506 40.065 1.00 61.06 92 THR A C 1
ATOM 753 O O . THR A 1 95 ? 52.493 82.751 40.789 1.00 61.36 92 THR A O 1
ATOM 757 N N . ILE A 1 96 ? 51.611 81.719 38.988 1.00 61.87 93 ILE A N 1
ATOM 758 C CA . ILE A 1 96 ? 52.884 81.140 38.546 1.00 62.72 93 ILE A CA 1
ATOM 759 C C . ILE A 1 96 ? 53.964 82.219 38.546 1.00 63.71 93 ILE A C 1
ATOM 760 O O . ILE A 1 96 ? 55.021 82.048 39.153 1.00 64.05 93 ILE A O 1
ATOM 765 N N . ALA A 1 97 ? 53.685 83.327 37.862 1.00 63.39 94 ALA A N 1
ATOM 766 C CA . ALA A 1 97 ? 54.673 84.380 37.649 1.00 65.68 94 ALA A CA 1
ATOM 767 C C . ALA A 1 97 ? 55.016 85.140 38.933 1.00 66.28 94 ALA A C 1
ATOM 768 O O . ALA A 1 97 ? 56.186 85.343 39.233 1.00 68.49 94 ALA A O 1
ATOM 770 N N . THR A 1 98 ? 53.989 85.533 39.685 1.00 65.70 95 THR A N 1
ATOM 771 C CA . THR A 1 98 ? 54.147 86.314 40.908 1.00 64.87 95 THR A CA 1
ATOM 772 C C . THR A 1 98 ? 54.928 85.557 41.984 1.00 65.22 95 THR A C 1
ATOM 773 O O . THR A 1 98 ? 55.747 86.144 42.679 1.00 62.44 95 THR A O 1
ATOM 777 N N . CYS A 1 99 ? 54.673 84.257 42.112 1.00 65.80 96 CYS A N 1
ATOM 778 C CA . CYS A 1 99 ? 55.313 83.447 43.150 1.00 65.11 96 CYS A CA 1
ATOM 779 C C . CYS A 1 99 ? 56.511 82.664 42.627 1.00 65.06 96 CYS A C 1
ATOM 780 O O . CYS A 1 99 ? 57.138 81.916 43.373 1.00 64.72 96 CYS A O 1
ATOM 783 N N . ASN A 1 100 ? 56.824 82.854 41.347 1.00 66.92 97 ASN A N 1
ATOM 784 C CA . ASN A 1 100 ? 57.886 82.108 40.668 1.00 72.84 97 ASN A CA 1
ATOM 785 C C . ASN A 1 100 ? 57.806 80.591 40.901 1.00 72.72 97 ASN A C 1
ATOM 786 O O . ASN A 1 100 ? 58.776 79.968 41.324 1.00 77.01 97 ASN A O 1
ATOM 791 N N . LEU A 1 101 ? 56.644 80.006 40.629 1.00 65.14 98 LEU A N 1
ATOM 792 C CA . LEU A 1 101 ? 56.432 78.573 40.864 1.00 63.32 98 LEU A CA 1
ATOM 793 C C . LEU A 1 101 ? 57.014 77.712 39.737 1.00 60.61 98 LEU A C 1
ATOM 794 O O . LEU A 1 101 ? 56.872 78.051 38.567 1.00 64.30 98 LEU A O 1
ATOM 799 N N . PRO A 1 102 ? 57.685 76.601 40.091 1.00 58.15 99 PRO A N 1
ATOM 800 C CA . PRO A 1 102 ? 58.192 75.685 39.066 1.00 60.16 99 PRO A CA 1
ATOM 801 C C . PRO A 1 102 ? 57.068 74.839 38.459 1.00 63.19 99 PRO A C 1
ATOM 802 O O . PRO A 1 102 ? 56.009 74.691 39.075 1.00 63.52 99 PRO A O 1
ATOM 814 N N . GLU A 1 104 ? 57.205 71.467 37.546 1.00 69.14 101 GLU A N 1
ATOM 815 C CA . GLU A 1 104 ? 57.198 70.050 37.931 1.00 70.64 101 GLU A CA 1
ATOM 816 C C . GLU A 1 104 ? 56.054 69.622 38.880 1.00 66.72 101 GLU A C 1
ATOM 817 O O . GLU A 1 104 ? 55.420 68.593 38.645 1.00 68.39 101 GLU A O 1
ATOM 823 N N . PRO A 1 105 ? 55.786 70.400 39.948 1.00 63.42 102 PRO A N 1
ATOM 824 C CA . PRO A 1 105 ? 54.712 69.946 40.842 1.00 59.83 102 PRO A CA 1
ATOM 825 C C . PRO A 1 105 ? 53.340 69.872 40.177 1.00 60.16 102 PRO A C 1
ATOM 826 O O . PRO A 1 105 ? 52.567 68.963 40.481 1.00 60.27 102 PRO A O 1
ATOM 830 N N . PHE A 1 106 ? 53.045 70.813 39.281 1.00 59.74 103 PHE A N 1
ATOM 831 C CA . PHE A 1 106 ? 51.784 70.793 38.539 1.00 60.02 103 PHE A CA 1
ATOM 832 C C . PHE A 1 106 ? 51.687 69.555 37.646 1.00 62.96 103 PHE A C 1
ATOM 833 O O . PHE A 1 106 ? 50.663 68.863 37.656 1.00 62.69 103 PHE A O 1
ATOM 841 N N . LEU A 1 107 ? 52.758 69.279 36.897 1.00 62.89 104 LEU A N 1
ATOM 842 C CA . LEU A 1 107 ? 52.845 68.080 36.053 1.00 64.95 104 LEU A CA 1
ATOM 843 C C . LEU A 1 107 ? 52.757 66.783 36.862 1.00 66.20 104 LEU A C 1
ATOM 844 O O . LEU A 1 107 ? 52.284 65.775 36.359 1.00 69.71 104 LEU A O 1
ATOM 849 N N . ARG A 1 108 ? 53.213 66.811 38.110 1.00 64.98 105 ARG A N 1
ATOM 850 C CA . ARG A 1 108 ? 53.155 65.622 38.962 1.00 62.46 105 ARG A CA 1
ATOM 851 C C . ARG A 1 108 ? 51.750 65.340 39.476 1.00 64.29 105 ARG A C 1
ATOM 852 O O . ARG A 1 108 ? 51.344 64.183 39.586 1.00 64.38 105 ARG A O 1
ATOM 860 N N . LEU A 1 109 ? 51.009 66.401 39.769 1.00 63.52 106 LEU A N 1
ATOM 861 C CA . LEU A 1 109 ? 49.619 66.268 40.190 1.00 64.47 106 LEU A CA 1
ATOM 862 C C . LEU A 1 109 ? 48.757 65.699 39.074 1.00 67.38 106 LEU A C 1
ATOM 863 O O . LEU A 1 109 ? 47.825 64.935 39.339 1.00 67.57 106 LEU A O 1
ATOM 868 N N . ILE A 1 110 ? 49.078 66.089 37.838 1.00 69.71 107 ILE A N 1
ATOM 869 C CA . ILE A 1 110 ? 48.430 65.562 36.633 1.00 73.62 107 ILE A CA 1
ATOM 870 C C . ILE A 1 110 ? 48.768 64.080 36.480 1.00 75.52 107 ILE A C 1
ATOM 871 O O . ILE A 1 110 ? 47.885 63.259 36.238 1.00 76.20 107 ILE A O 1
ATOM 876 N N . GLU A 1 111 ? 50.049 63.757 36.646 1.00 76.69 108 GLU A N 1
ATOM 877 C CA . GLU A 1 111 ? 50.542 62.383 36.589 1.00 74.93 108 GLU A CA 1
ATOM 878 C C . GLU A 1 111 ? 49.950 61.500 37.693 1.00 72.68 108 GLU A C 1
ATOM 879 O O . GLU A 1 111 ? 49.737 60.314 37.473 1.00 75.18 108 GLU A O 1
ATOM 885 N N . ALA A 1 112 ? 49.669 62.081 38.861 1.00 69.67 109 ALA A N 1
ATOM 886 C CA . ALA A 1 112 ? 49.063 61.340 39.974 1.00 67.11 109 ALA A CA 1
ATOM 887 C C . ALA A 1 112 ? 47.757 60.669 39.559 1.00 69.02 109 ALA A C 1
ATOM 888 O O . ALA A 1 112 ? 47.483 59.534 39.945 1.00 70.19 109 ALA A O 1
ATOM 890 N N . ASN A 1 113 ? 46.964 61.387 38.771 1.00 67.64 110 ASN A N 1
ATOM 891 C CA . ASN A 1 113 ? 45.719 60.871 38.220 1.00 73.45 110 ASN A CA 1
ATOM 892 C C . ASN A 1 113 ? 45.963 59.667 37.290 1.00 72.78 110 ASN A C 1
ATOM 893 O O . ASN A 1 113 ? 45.230 58.677 37.351 1.00 73.71 110 ASN A O 1
ATOM 898 N N . ARG A 1 114 ? 46.999 59.745 36.453 1.00 71.16 111 ARG A N 1
ATOM 899 C CA . ARG A 1 114 ? 47.380 58.623 35.583 1.00 71.16 111 ARG A CA 1
ATOM 900 C C . ARG A 1 114 ? 47.867 57.424 36.397 1.00 74.80 111 ARG A C 1
ATOM 901 O O . ARG A 1 114 ? 47.613 56.280 36.019 1.00 77.87 111 ARG A O 1
ATOM 909 N N . ARG A 1 115 ? 48.566 57.689 37.505 1.00 70.90 112 ARG A N 1
ATOM 910 C CA . ARG A 1 115 ? 49.045 56.628 38.400 1.00 73.95 112 ARG A CA 1
ATOM 911 C C . ARG A 1 115 ? 47.872 55.909 39.053 1.00 75.66 112 ARG A C 1
ATOM 912 O O . ARG A 1 115 ? 47.886 54.688 39.186 1.00 76.42 112 ARG A O 1
ATOM 920 N N . ASP A 1 116 ? 46.859 56.678 39.449 1.00 75.43 113 ASP A N 1
ATOM 921 C CA . ASP A 1 116 ? 45.652 56.128 40.060 1.00 77.85 113 ASP A CA 1
ATOM 922 C C . ASP A 1 116 ? 44.854 55.273 39.070 1.00 82.08 113 ASP A C 1
ATOM 923 O O . ASP A 1 116 ? 44.201 54.318 39.477 1.00 90.56 113 ASP A O 1
ATOM 928 N N . GLN A 1 117 ? 44.912 55.611 37.780 1.00 82.25 114 GLN A N 1
ATOM 929 C CA . GLN A 1 117 ? 44.241 54.829 36.733 1.00 90.26 114 GLN A CA 1
ATOM 930 C C . GLN A 1 117 ? 44.813 53.422 36.627 1.00 91.17 114 GLN A C 1
ATOM 931 O O . GLN A 1 117 ? 44.071 52.454 36.450 1.00 93.71 114 GLN A O 1
ATOM 937 N N . ARG A 1 118 ? 46.136 53.322 36.737 1.00 82.27 115 ARG A N 1
ATOM 938 C CA . ARG A 1 118 ? 46.845 52.086 36.438 1.00 82.31 115 ARG A CA 1
ATOM 939 C C . ARG A 1 118 ? 47.137 51.182 37.641 1.00 82.90 115 ARG A C 1
ATOM 940 O O . ARG A 1 118 ? 47.576 50.040 37.469 1.00 83.86 115 ARG A O 1
ATOM 948 N N . LYS A 1 119 ? 46.886 51.673 38.850 1.00 78.40 116 LYS A N 1
ATOM 949 C CA . LYS A 1 119 ? 47.129 50.867 40.047 1.00 78.96 116 LYS A CA 1
ATOM 950 C C . LYS A 1 119 ? 45.930 50.801 40.987 1.00 79.61 116 LYS A C 1
ATOM 951 O O . LYS A 1 119 ? 45.395 51.829 41.421 1.00 80.14 116 LYS A O 1
ATOM 957 N N . HIS A 1 120 ? 45.518 49.574 41.285 1.00 76.75 117 HIS A N 1
ATOM 958 C CA . HIS A 1 120 ? 44.436 49.321 42.222 1.00 79.40 117 HIS A CA 1
ATOM 959 C C . HIS A 1 120 ? 44.970 48.652 43.455 1.00 80.47 117 HIS A C 1
ATOM 960 O O . HIS A 1 120 ? 44.314 48.640 44.499 1.00 86.30 117 HIS A O 1
ATOM 967 N N . THR A 1 121 ? 46.171 48.088 43.341 1.00 76.30 118 THR A N 1
ATOM 968 C CA . THR A 1 121 ? 46.865 47.472 44.474 1.00 79.69 118 THR A CA 1
ATOM 969 C C . THR A 1 121 ? 48.328 47.923 44.472 1.00 72.60 118 THR A C 1
ATOM 970 O O . THR A 1 121 ? 48.875 48.260 43.419 1.00 74.34 118 THR A O 1
ATOM 974 N N . TYR A 1 122 ? 48.948 47.938 45.651 1.00 71.92 119 TYR A N 1
ATOM 975 C CA . TYR A 1 122 ? 50.365 48.284 45.788 1.00 77.14 119 TYR A CA 1
ATOM 976 C C . TYR A 1 122 ? 51.188 47.127 46.369 1.00 80.89 119 TYR A C 1
ATOM 977 O O . TYR A 1 122 ? 50.824 46.534 47.392 1.00 83.34 119 TYR A O 1
ATOM 986 N N . ASP A 1 123 ? 52.290 46.808 45.695 1.00 80.75 120 ASP A N 1
ATOM 987 C CA . ASP A 1 123 ? 53.147 45.689 46.073 1.00 86.25 120 ASP A CA 1
ATOM 988 C C . ASP A 1 123 ? 53.976 45.963 47.331 1.00 87.51 120 ASP A C 1
ATOM 989 O O . ASP A 1 123 ? 53.964 45.165 48.273 1.00 104.90 120 ASP A O 1
ATOM 994 N N . THR A 1 124 ? 54.697 47.086 47.338 1.00 84.11 121 THR A N 1
ATOM 995 C CA . THR A 1 124 ? 55.607 47.414 48.441 1.00 84.93 121 THR A CA 1
ATOM 996 C C . THR A 1 124 ? 55.380 48.816 48.995 1.00 82.27 121 THR A C 1
ATOM 997 O O . THR A 1 124 ? 54.681 49.636 48.392 1.00 79.08 121 THR A O 1
ATOM 1001 N N . TRP A 1 125 ? 55.981 49.076 50.152 1.00 83.38 122 TRP A N 1
ATOM 1002 C CA . TRP A 1 125 ? 55.993 50.405 50.752 1.00 80.60 122 TRP A CA 1
ATOM 1003 C C . TRP A 1 125 ? 56.599 51.424 49.826 1.00 78.29 122 TRP A C 1
ATOM 1004 O O . TRP A 1 125 ? 56.119 52.555 49.752 1.00 77.14 122 TRP A O 1
ATOM 1015 N N . GLU A 1 126 ? 57.651 51.028 49.109 1.00 80.20 123 GLU A N 1
ATOM 1016 C CA . GLU A 1 126 ? 58.321 51.901 48.139 1.00 82.79 123 GLU A CA 1
ATOM 1017 C C . GLU A 1 126 ? 57.384 52.347 47.018 1.00 81.40 123 GLU A C 1
ATOM 1018 O O . GLU A 1 126 ? 57.459 53.489 46.564 1.00 81.42 123 GLU A O 1
ATOM 1024 N N . ASP A 1 127 ? 56.505 51.442 46.586 1.00 79.59 124 ASP A N 1
ATOM 1025 C CA . ASP A 1 127 ? 55.502 51.748 45.566 1.00 77.99 124 ASP A CA 1
ATOM 1026 C C . ASP A 1 127 ? 54.486 52.766 46.068 1.00 74.00 124 ASP A C 1
ATOM 1027 O O . ASP A 1 127 ? 54.147 53.708 45.349 1.00 76.18 124 ASP A O 1
ATOM 1032 N N . LEU A 1 128 ? 54.009 52.582 47.299 1.00 68.42 125 LEU A N 1
ATOM 1033 C CA . LEU A 1 128 ? 53.081 53.532 47.902 1.00 69.14 125 LEU A CA 1
ATOM 1034 C C . LEU A 1 128 ? 53.748 54.896 48.113 1.00 71.41 125 LEU A C 1
ATOM 1035 O O . LEU A 1 128 ? 53.192 55.933 47.735 1.00 69.73 125 LEU A O 1
ATOM 1040 N N . ARG A 1 129 ? 54.944 54.883 48.701 1.00 73.31 126 ARG A N 1
ATOM 1041 C CA . ARG A 1 129 ? 55.752 56.092 48.853 1.00 74.96 126 ARG A CA 1
ATOM 1042 C C . ARG A 1 129 ? 55.868 56.815 47.510 1.00 73.73 126 ARG A C 1
ATOM 1043 O O . ARG A 1 129 ? 55.660 58.020 47.435 1.00 68.59 126 ARG A O 1
ATOM 1051 N N . ASP A 1 130 ? 56.168 56.066 46.451 1.00 75.83 127 ASP A N 1
ATOM 1052 C CA . ASP A 1 130 ? 56.349 56.644 45.121 1.00 78.40 127 ASP A CA 1
ATOM 1053 C C . ASP A 1 130 ? 55.084 57.323 44.579 1.00 75.30 127 ASP A C 1
ATOM 1054 O O .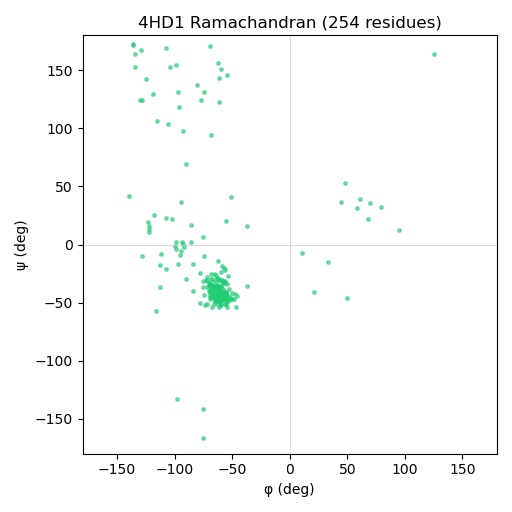 ASP A 1 130 ? 55.165 58.379 43.949 1.00 75.74 127 ASP A O 1
ATOM 1059 N N . TYR A 1 131 ? 53.925 56.717 44.833 1.00 71.52 128 TYR A N 1
ATOM 1060 C CA . TYR A 1 131 ? 52.646 57.330 44.480 1.00 68.73 128 TYR A CA 1
ATOM 1061 C C . TYR A 1 131 ? 52.479 58.678 45.186 1.00 68.86 128 TYR A C 1
ATOM 1062 O O . TYR A 1 131 ? 52.087 59.668 44.560 1.00 70.75 128 TYR A O 1
ATOM 1071 N N . CYS A 1 132 ? 52.798 58.707 46.481 1.00 68.54 129 CYS A N 1
ATOM 1072 C CA . CYS A 1 132 ? 52.731 59.929 47.290 1.00 65.29 129 CYS A CA 1
ATOM 1073 C C . CYS A 1 132 ? 53.555 61.084 46.728 1.00 63.87 129 CYS A C 1
ATOM 1074 O O . CYS A 1 132 ? 53.177 62.245 46.892 1.00 65.81 129 CYS A O 1
ATOM 1077 N N . ARG A 1 133 ? 54.664 60.763 46.059 1.00 61.78 130 ARG A N 1
ATOM 1078 C CA . ARG A 1 133 ? 55.496 61.776 45.399 1.00 64.02 130 ARG A CA 1
ATOM 1079 C C . ARG A 1 133 ? 54.755 62.530 44.285 1.00 64.91 130 ARG A C 1
ATOM 1080 O O . ARG A 1 133 ? 55.221 63.578 43.824 1.00 70.04 130 ARG A O 1
ATOM 1088 N N . TYR A 1 134 ? 53.604 62.001 43.866 1.00 62.25 131 TYR A N 1
ATOM 1089 C CA . TYR A 1 134 ? 52.811 62.610 42.796 1.00 59.82 131 TYR A CA 1
ATOM 1090 C C . TYR A 1 134 ? 51.493 63.154 43.313 1.00 57.29 131 TYR A C 1
ATOM 1091 O O . TYR A 1 134 ? 51.033 64.196 42.856 1.00 59.25 131 TYR A O 1
ATOM 1100 N N . SER A 1 135 ? 50.895 62.452 44.269 1.00 58.17 132 SER A N 1
ATOM 1101 C CA . SER A 1 135 ? 49.577 62.817 44.772 1.00 58.79 132 SER A CA 1
ATOM 1102 C C . SER A 1 135 ? 49.617 63.787 45.947 1.00 58.49 132 SER A C 1
ATOM 1103 O O . SER A 1 135 ? 48.695 64.576 46.115 1.00 64.35 132 SER A O 1
ATOM 1106 N N . ALA A 1 136 ? 50.670 63.732 46.759 1.00 59.01 133 ALA A N 1
ATOM 1107 C CA . ALA A 1 136 ? 50.688 64.477 48.021 1.00 57.38 133 ALA A CA 1
ATOM 1108 C C . ALA A 1 136 ? 51.767 65.539 48.063 1.00 56.87 133 ALA A C 1
ATOM 1109 O O . ALA A 1 136 ? 51.463 66.719 48.269 1.00 59.35 133 ALA A O 1
ATOM 1111 N N . ASP A 1 137 ? 53.019 65.119 47.866 1.00 56.30 134 ASP A N 1
ATOM 1112 C CA . ASP A 1 137 ? 54.182 66.027 47.890 1.00 56.79 134 ASP A CA 1
ATOM 1113 C C . ASP A 1 137 ? 54.031 67.322 47.070 1.00 58.04 134 ASP A C 1
ATOM 1114 O O . ASP A 1 137 ? 54.447 68.381 47.536 1.00 57.53 134 ASP A O 1
ATOM 1119 N N . PRO A 1 138 ? 53.462 67.250 45.842 1.00 58.00 135 PRO A N 1
ATOM 1120 C CA . PRO A 1 138 ? 53.492 68.496 45.069 1.00 57.67 135 PRO A CA 1
ATOM 1121 C C . PRO A 1 138 ? 52.708 69.663 45.693 1.00 55.69 135 PRO A C 1
ATOM 1122 O O . PRO A 1 138 ? 53.096 70.813 45.501 1.00 55.35 135 PRO A O 1
ATOM 1126 N N . VAL A 1 139 ? 51.650 69.374 46.455 1.00 56.27 136 VAL A N 1
ATOM 1127 C CA . VAL A 1 139 ? 50.866 70.422 47.126 1.00 54.31 136 VAL A CA 1
ATOM 1128 C C . VAL A 1 139 ? 51.747 71.212 48.095 1.00 54.77 136 VAL A C 1
ATOM 1129 O O . VAL A 1 139 ? 51.795 72.459 48.049 1.00 54.05 136 VAL A O 1
ATOM 1133 N N . GLY A 1 140 ? 52.445 70.472 48.964 1.00 54.12 137 GLY A N 1
ATOM 1134 C CA . GLY A 1 140 ? 53.378 71.038 49.928 1.00 50.64 137 GLY A CA 1
ATOM 1135 C C . GLY A 1 140 ? 54.425 71.912 49.274 1.00 51.36 137 GLY A C 1
ATOM 1136 O O . GLY A 1 140 ? 54.709 73.010 49.753 1.00 55.22 137 GLY A O 1
ATOM 1137 N N . ARG A 1 141 ? 54.984 71.437 48.165 1.00 51.50 138 ARG A N 1
ATOM 1138 C CA . ARG A 1 141 ? 55.996 72.193 47.422 1.00 53.36 138 ARG A CA 1
ATOM 1139 C C . ARG A 1 141 ? 55.478 73.533 46.870 1.00 54.29 138 ARG A C 1
ATOM 1140 O O . ARG A 1 141 ? 56.174 74.558 46.951 1.00 54.64 138 ARG A O 1
ATOM 1148 N N . LEU A 1 142 ? 54.256 73.518 46.332 1.00 53.36 139 LEU A N 1
ATOM 1149 C CA . LEU A 1 142 ? 53.601 74.731 45.841 1.00 53.57 139 LEU A CA 1
ATOM 1150 C C . LEU A 1 142 ? 53.269 75.708 46.973 1.00 51.58 139 LEU A C 1
ATOM 1151 O O . LEU A 1 142 ? 53.409 76.921 46.805 1.00 52.40 139 LEU A O 1
ATOM 1156 N N . VAL A 1 143 ? 52.838 75.176 48.117 1.00 51.27 140 VAL A N 1
ATOM 1157 C CA . VAL A 1 143 ? 52.587 75.993 49.304 1.00 53.20 140 VAL A CA 1
ATOM 1158 C C . VAL A 1 143 ? 53.867 76.713 49.763 1.00 55.43 140 VAL A C 1
ATOM 1159 O O . VAL A 1 143 ? 53.838 77.921 50.036 1.00 56.77 140 VAL A O 1
ATOM 1163 N N . LEU A 1 144 ? 54.986 75.986 49.820 1.00 55.82 141 LEU A N 1
ATOM 1164 C CA . LEU A 1 144 ? 56.282 76.604 50.127 1.00 54.47 141 LEU A CA 1
ATOM 1165 C C . LEU A 1 144 ? 56.592 77.686 49.103 1.00 54.81 141 LEU A C 1
ATOM 1166 O O . LEU A 1 144 ? 57.044 78.778 49.460 1.00 55.91 141 LEU A O 1
ATOM 1171 N N . GLY A 1 145 ? 56.329 77.371 47.833 1.00 54.36 142 GLY A N 1
ATOM 1172 C CA . GLY A 1 145 ? 56.533 78.299 46.723 1.00 53.34 142 GLY A CA 1
ATOM 1173 C C . GLY A 1 145 ? 55.772 79.598 46.901 1.00 56.78 142 GLY A C 1
ATOM 1174 O O . GLY A 1 145 ? 56.324 80.686 46.672 1.00 61.78 142 GLY A O 1
ATOM 1175 N N . ILE A 1 146 ? 54.511 79.490 47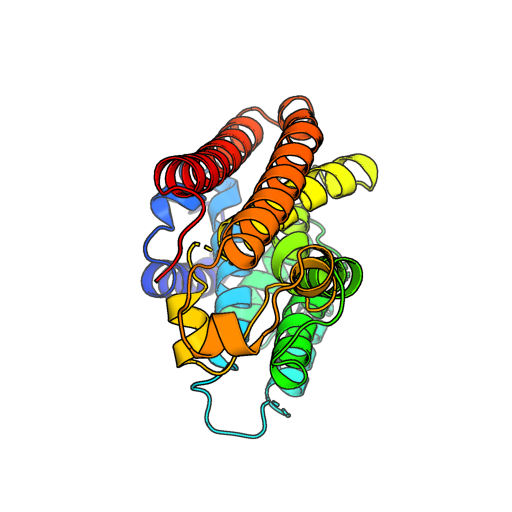.327 1.00 56.55 143 ILE A N 1
ATOM 1176 C CA . ILE A 1 146 ? 53.662 80.670 47.541 1.00 56.34 143 ILE A CA 1
ATOM 1177 C C . ILE A 1 146 ? 54.254 81.577 48.623 1.00 54.81 143 ILE A C 1
ATOM 1178 O O . ILE A 1 146 ? 54.234 82.797 48.484 1.00 56.37 143 ILE A O 1
ATOM 1183 N N . PHE A 1 147 ? 54.817 80.969 49.665 1.00 54.77 144 PHE A N 1
ATOM 1184 C CA . PHE A 1 147 ? 55.428 81.695 50.784 1.00 55.73 144 PHE A CA 1
ATOM 1185 C C . PHE A 1 147 ? 56.897 82.103 50.589 1.00 59.54 144 PHE A C 1
ATOM 1186 O O . PHE A 1 147 ? 57.495 82.665 51.501 1.00 63.58 144 PHE A O 1
ATOM 1194 N N . GLY A 1 148 ? 57.476 81.820 49.422 1.00 60.41 145 GLY A N 1
ATOM 1195 C CA . GLY A 1 148 ? 58.901 82.086 49.170 1.00 59.03 145 GLY A CA 1
ATOM 1196 C C . GLY A 1 148 ? 59.856 81.188 49.951 1.00 62.42 145 GLY A C 1
ATOM 1197 O O . GLY A 1 148 ? 60.934 81.626 50.373 1.00 66.68 145 GLY A O 1
ATOM 1198 N N . CYS A 1 149 ? 59.468 79.929 50.137 1.00 59.44 146 CYS A N 1
ATOM 1199 C CA . CYS A 1 149 ? 60.249 78.996 50.945 1.00 59.01 146 CYS A CA 1
ATOM 1200 C C . CYS A 1 149 ? 60.662 77.731 50.203 1.00 60.71 146 CYS A C 1
ATOM 1201 O O . CYS A 1 149 ? 61.008 76.733 50.833 1.00 62.97 146 CYS A O 1
ATOM 1204 N N . LEU A 1 150 ? 60.640 77.763 48.874 1.00 64.77 147 LEU A N 1
ATOM 1205 C CA . LEU A 1 150 ? 60.896 76.542 48.105 1.00 64.94 147 LEU A CA 1
ATOM 1206 C C . LEU A 1 150 ? 62.363 76.334 47.693 1.00 66.22 147 LEU A C 1
ATOM 1207 O O . LEU A 1 150 ? 62.842 76.900 46.707 1.00 69.49 147 LEU A O 1
ATOM 1212 N N . ASP A 1 151 ? 63.060 75.517 48.477 1.00 65.02 148 ASP A N 1
ATOM 1213 C CA . ASP A 1 151 ? 64.389 75.021 48.137 1.00 65.99 148 ASP A CA 1
ATOM 1214 C C . ASP A 1 151 ? 64.401 73.534 48.468 1.00 64.49 148 ASP A C 1
ATOM 1215 O O . ASP A 1 151 ? 63.445 73.027 49.072 1.00 62.40 148 ASP A O 1
ATOM 1220 N N . ASP A 1 152 ? 65.479 72.843 48.097 1.00 64.29 149 ASP A N 1
ATOM 1221 C CA . ASP A 1 152 ? 65.546 71.384 48.227 1.00 65.29 149 ASP A CA 1
ATOM 1222 C C . ASP A 1 152 ? 65.448 70.890 49.663 1.00 60.90 149 ASP A C 1
ATOM 1223 O O . ASP A 1 152 ? 64.822 69.859 49.924 1.00 59.31 149 ASP A O 1
ATOM 1228 N N . GLU A 1 153 ? 66.057 71.624 50.591 1.00 58.15 150 GLU A N 1
ATOM 1229 C CA . GLU A 1 153 ? 66.048 71.211 51.987 1.00 58.87 150 GLU A CA 1
ATOM 1230 C C . GLU A 1 153 ? 64.633 71.251 52.579 1.00 57.72 150 GLU A C 1
ATOM 1231 O O . GLU A 1 153 ? 64.158 70.264 53.160 1.00 57.59 150 GLU A O 1
ATOM 1237 N N . ARG A 1 154 ? 63.965 72.387 52.408 1.00 55.26 151 ARG A N 1
ATOM 1238 C CA . ARG A 1 154 ? 62.623 72.575 52.941 1.00 55.71 151 ARG A CA 1
ATOM 1239 C C . ARG A 1 154 ? 61.573 71.738 52.209 1.00 56.17 151 ARG A C 1
ATOM 1240 O O . ARG A 1 154 ? 60.619 71.265 52.830 1.00 58.16 151 ARG A O 1
ATOM 1248 N N . ALA A 1 155 ? 61.773 71.524 50.908 1.00 56.20 152 ALA A N 1
ATOM 1249 C CA . ALA A 1 155 ? 60.915 70.627 50.128 1.00 55.76 152 ALA A CA 1
ATOM 1250 C C . ALA A 1 155 ? 60.982 69.201 50.677 1.00 60.44 152 ALA A C 1
ATOM 1251 O O . ALA A 1 155 ? 59.953 68.528 50.822 1.00 60.21 152 ALA A O 1
ATOM 1253 N N . ARG A 1 156 ? 62.199 68.761 51.001 1.00 62.38 153 ARG A N 1
ATOM 1254 C CA . ARG A 1 156 ? 62.444 67.429 51.547 1.00 62.71 153 ARG A CA 1
ATOM 1255 C C . ARG A 1 156 ? 61.641 67.221 52.832 1.00 59.15 153 ARG A C 1
ATOM 1256 O O . ARG A 1 156 ? 60.981 66.200 52.997 1.00 61.92 153 ARG A O 1
ATOM 1264 N N . LEU A 1 157 ? 61.676 68.210 53.718 1.00 57.62 154 LEU A N 1
ATOM 1265 C CA . LEU A 1 157 ? 60.915 68.171 54.968 1.00 57.14 154 LEU A CA 1
ATOM 1266 C C . LEU A 1 157 ? 59.401 68.266 54.731 1.00 55.32 154 LEU A C 1
ATOM 1267 O O . LEU A 1 157 ? 58.612 67.599 55.409 1.00 53.64 154 LEU A O 1
ATOM 1272 N N . SER A 1 158 ? 59.007 69.101 53.770 1.00 55.08 155 SER A N 1
ATOM 1273 C CA . SER A 1 158 ? 57.606 69.219 53.365 1.00 53.55 155 SER A CA 1
ATOM 1274 C C . SER A 1 158 ? 57.076 67.866 52.886 1.00 52.52 155 SER A C 1
ATOM 1275 O O . SER A 1 158 ? 56.006 67.423 53.323 1.00 52.53 155 SER A O 1
ATOM 1278 N N . ASP A 1 159 ? 57.844 67.204 52.019 1.00 52.97 156 ASP A N 1
ATOM 1279 C CA . ASP A 1 159 ? 57.463 65.888 51.497 1.00 55.57 156 ASP A CA 1
ATOM 1280 C C . ASP A 1 159 ? 57.215 64.863 52.615 1.00 58.32 156 ASP A C 1
ATOM 1281 O O . ASP A 1 159 ? 56.252 64.087 52.543 1.00 63.04 156 ASP A O 1
ATOM 1286 N N . ALA A 1 160 ? 58.058 64.864 53.651 1.00 57.94 157 ALA A N 1
ATOM 1287 C CA . ALA A 1 160 ? 57.853 63.960 54.783 1.00 57.29 157 ALA A CA 1
ATOM 1288 C C . ALA A 1 160 ? 56.455 64.159 55.379 1.00 56.56 157 ALA A C 1
ATOM 1289 O O . ALA A 1 160 ? 55.753 63.190 55.675 1.00 58.09 157 ALA A O 1
ATOM 1291 N N . THR A 1 161 ? 56.046 65.416 55.524 1.00 54.53 158 THR A N 1
ATOM 1292 C CA . THR A 1 161 ? 54.743 65.748 56.101 1.00 55.45 158 THR A CA 1
ATOM 1293 C C . THR A 1 161 ? 53.581 65.424 55.160 1.00 56.22 158 THR A C 1
ATOM 1294 O O . THR A 1 161 ? 52.610 64.763 55.566 1.00 55.84 158 THR A O 1
ATOM 1298 N N . CYS A 1 162 ? 53.674 65.896 53.917 1.00 56.53 159 CYS A N 1
ATOM 1299 C CA . CYS A 1 162 ? 52.643 65.613 52.922 1.00 58.58 159 CYS A CA 1
ATOM 1300 C C . CYS A 1 162 ? 52.423 64.092 52.755 1.00 61.49 159 CYS A C 1
ATOM 1301 O O . CYS A 1 162 ? 51.284 63.625 52.767 1.00 64.17 159 CYS A O 1
ATOM 1304 N N . THR A 1 163 ? 53.509 63.326 52.659 1.00 62.31 160 THR A N 1
ATOM 1305 C CA . THR A 1 163 ? 53.428 61.857 52.588 1.00 62.27 160 THR A CA 1
ATOM 1306 C C . THR A 1 163 ? 52.829 61.235 53.858 1.00 63.71 160 THR A C 1
ATOM 1307 O O . THR A 1 163 ? 51.967 60.345 53.771 1.00 64.07 160 THR A O 1
ATOM 1311 N N . ALA A 1 164 ? 53.277 61.701 55.025 1.00 59.42 161 ALA A N 1
ATOM 1312 C CA . ALA A 1 164 ? 52.729 61.226 56.291 1.00 60.16 161 ALA A CA 1
ATOM 1313 C C . ALA A 1 164 ? 51.216 61.394 56.298 1.00 60.98 161 ALA A C 1
ATOM 1314 O O . ALA A 1 164 ? 50.484 60.491 56.698 1.00 60.54 161 ALA A O 1
ATOM 1316 N N . LEU A 1 165 ? 50.760 62.551 55.827 1.00 62.13 162 LEU A N 1
ATOM 1317 C CA . LEU A 1 165 ? 49.346 62.893 55.836 1.00 65.51 162 LEU A CA 1
ATOM 1318 C C . LEU A 1 165 ? 48.524 61.979 54.920 1.00 64.61 162 LEU A C 1
ATOM 1319 O O . LEU A 1 165 ? 47.448 61.495 55.311 1.00 62.06 162 LEU A O 1
ATOM 1324 N N . GLN A 1 166 ? 49.036 61.725 53.716 1.00 61.37 163 GLN A N 1
ATOM 1325 C CA . GLN A 1 166 ? 48.356 60.832 52.799 1.00 62.03 163 GLN A CA 1
ATOM 1326 C C . GLN A 1 166 ? 48.285 59.405 53.344 1.00 64.75 163 GLN A C 1
ATOM 1327 O O . GLN A 1 166 ? 47.249 58.743 53.218 1.00 65.91 163 GLN A O 1
ATOM 1333 N N . VAL A 1 167 ? 49.366 58.929 53.954 1.00 63.83 164 VAL A N 1
ATOM 1334 C CA . VAL A 1 167 ? 49.338 57.587 54.536 1.00 64.09 164 VAL A CA 1
ATOM 1335 C C . VAL A 1 167 ? 48.306 57.511 55.663 1.00 65.56 164 VAL A C 1
ATOM 1336 O O . VAL A 1 167 ? 47.450 56.631 55.657 1.00 69.79 164 VAL A O 1
ATOM 1340 N N . ALA A 1 168 ? 48.367 58.451 56.604 1.00 66.86 165 ALA A N 1
ATOM 1341 C CA . ALA A 1 168 ? 47.377 58.527 57.686 1.00 69.04 165 ALA A CA 1
ATOM 1342 C C . ALA A 1 168 ? 45.947 58.447 57.148 1.00 69.57 165 ALA A C 1
ATOM 1343 O O . ALA A 1 168 ? 45.121 57.692 57.674 1.00 70.27 165 ALA A O 1
ATOM 1345 N N . ASN A 1 169 ? 45.671 59.220 56.097 1.00 67.75 166 ASN A N 1
ATOM 1346 C CA . ASN A 1 169 ? 44.363 59.213 55.443 1.00 69.51 166 ASN A CA 1
ATOM 1347 C C . ASN A 1 169 ? 44.015 57.897 54.756 1.00 68.50 166 ASN A C 1
ATOM 1348 O O . ASN A 1 169 ? 42.882 57.432 54.866 1.00 71.86 166 ASN A O 1
ATOM 1353 N N . HIS A 1 170 ? 44.983 57.301 54.061 1.00 67.32 167 HIS A N 1
ATOM 1354 C CA . HIS A 1 170 ? 44.796 55.968 53.485 1.00 71.05 167 HIS A CA 1
ATOM 1355 C C . HIS A 1 170 ? 44.391 54.970 54.537 1.00 75.09 167 HIS A C 1
ATOM 1356 O O . HIS A 1 170 ? 43.457 54.188 54.337 1.00 79.72 167 HIS A O 1
ATOM 1371 N N . GLN A 1 172 ? 43.021 55.349 57.630 1.00 77.15 169 GLN A N 1
ATOM 1372 C CA . GLN A 1 172 ? 41.675 55.533 58.167 1.00 79.32 169 GLN A CA 1
ATOM 1373 C C . GLN A 1 172 ? 40.579 55.300 57.114 1.00 80.92 169 GLN A C 1
ATOM 1374 O O . GLN A 1 172 ? 39.397 55.269 57.453 1.00 78.74 169 GLN A O 1
ATOM 1380 N N . ASP A 1 173 ? 40.974 55.125 55.852 1.00 79.77 170 ASP A N 1
ATOM 1381 C CA . ASP A 1 173 ? 40.015 54.994 54.747 1.00 84.79 170 ASP A CA 1
ATOM 1382 C C . ASP A 1 173 ? 40.072 53.657 54.001 1.00 86.03 170 ASP A C 1
ATOM 1383 O O . ASP A 1 173 ? 39.689 53.589 52.837 1.00 89.81 170 ASP A O 1
ATOM 1388 N N . ILE A 1 174 ? 40.538 52.603 54.665 1.00 88.77 171 ILE A N 1
ATOM 1389 C CA . ILE A 1 174 ? 40.609 51.272 54.051 1.00 90.21 171 ILE A CA 1
ATOM 1390 C C . ILE A 1 174 ? 39.238 50.838 53.511 1.00 91.31 171 ILE A C 1
ATOM 1391 O O . ILE A 1 174 ? 39.137 50.348 52.383 1.00 87.87 171 ILE A O 1
ATOM 1396 N N . ASP A 1 175 ? 38.192 51.034 54.316 1.00 91.95 172 ASP A N 1
ATOM 1397 C CA . ASP A 1 175 ? 36.825 50.679 53.927 1.00 91.76 172 ASP A CA 1
ATOM 1398 C C . ASP A 1 175 ? 36.342 51.445 52.704 1.00 92.74 172 ASP A C 1
ATOM 1399 O O . ASP A 1 175 ? 35.906 50.839 51.722 1.00 94.83 172 ASP A O 1
ATOM 1404 N N . ARG A 1 176 ? 36.426 52.773 52.768 1.00 90.90 173 ARG A N 1
ATOM 1405 C CA . ARG A 1 176 ? 36.022 53.634 51.659 1.00 91.63 173 ARG A CA 1
ATOM 1406 C C . ARG A 1 176 ? 36.714 53.220 50.358 1.00 90.40 173 ARG A C 1
ATOM 1407 O O . ARG A 1 176 ? 36.057 53.078 49.325 1.00 90.65 173 ARG A O 1
ATOM 1415 N N . ASP A 1 177 ? 38.031 53.012 50.429 1.00 88.72 174 ASP A N 1
ATOM 1416 C CA . ASP A 1 177 ? 38.849 52.669 49.264 1.00 88.33 174 ASP A CA 1
ATOM 1417 C C . ASP A 1 177 ? 38.508 51.297 48.699 1.00 89.18 174 ASP A C 1
ATOM 1418 O O . ASP A 1 177 ? 38.518 51.102 47.480 1.00 86.90 174 ASP A O 1
ATOM 1423 N N . LEU A 1 178 ? 38.214 50.353 49.590 1.00 91.66 175 LEU A N 1
ATOM 1424 C CA . LEU A 1 178 ? 37.841 48.998 49.195 1.00 94.50 175 LEU A CA 1
ATOM 1425 C C . LEU A 1 178 ? 36.581 49.023 48.340 1.00 92.88 175 LEU A C 1
ATOM 1426 O O . LEU A 1 178 ? 36.541 48.420 47.270 1.00 86.44 175 LEU A O 1
ATOM 1431 N N . ALA A 1 179 ? 35.570 49.748 48.818 1.00 96.54 176 ALA A N 1
ATOM 1432 C CA . ALA A 1 179 ? 34.306 49.931 48.106 1.00 96.23 176 ALA A CA 1
ATOM 1433 C C . ALA A 1 179 ? 34.497 50.541 46.716 1.00 95.60 176 ALA A C 1
ATOM 1434 O O . ALA A 1 179 ? 33.626 50.413 45.856 1.00 95.50 176 ALA A O 1
ATOM 1436 N N . LEU A 1 180 ? 35.640 51.191 46.502 1.00 90.32 177 LEU A N 1
ATOM 1437 C CA . LEU A 1 180 ? 35.944 51.827 45.219 1.00 86.19 177 LEU A CA 1
ATOM 1438 C C . LEU A 1 180 ? 36.862 50.977 44.327 1.00 81.36 177 LEU A C 1
ATOM 1439 O O . LEU A 1 180 ? 37.181 51.371 43.204 1.00 77.34 177 LEU A O 1
ATOM 1444 N N . GLY A 1 181 ? 37.268 49.812 44.832 1.00 81.13 178 GLY A N 1
ATOM 1445 C CA . GLY A 1 181 ? 38.082 48.860 44.068 1.00 78.05 178 GLY A CA 1
ATOM 1446 C C . GLY A 1 181 ? 39.586 48.953 44.285 1.00 79.32 178 GLY A C 1
ATOM 1447 O O . GLY A 1 181 ? 40.360 48.350 43.529 1.00 79.89 178 GLY A O 1
ATOM 1448 N N . ARG A 1 182 ? 39.996 49.691 45.321 1.00 75.88 179 ARG A N 1
ATOM 1449 C CA . ARG A 1 182 ? 41.413 49.970 45.580 1.00 76.70 179 ARG A CA 1
ATOM 1450 C C . ARG A 1 182 ? 41.870 49.582 46.972 1.00 76.75 179 ARG A C 1
ATOM 1451 O O . ARG A 1 182 ? 41.144 49.759 47.951 1.00 77.99 179 ARG A O 1
ATOM 1459 N N . ILE A 1 183 ? 43.094 49.071 47.046 1.00 75.75 180 ILE A N 1
ATOM 1460 C CA . ILE A 1 183 ? 43.761 48.827 48.316 1.00 82.83 180 ILE A CA 1
ATOM 1461 C C . ILE A 1 183 ? 45.156 49.445 48.274 1.00 83.17 180 ILE A C 1
ATOM 1462 O O . ILE A 1 183 ? 45.956 49.142 47.381 1.00 79.99 180 ILE A O 1
ATOM 1467 N N . TYR A 1 184 ? 45.428 50.315 49.245 1.00 82.85 181 TYR A N 1
ATOM 1468 C CA . TYR A 1 184 ? 46.697 51.032 49.337 1.00 78.37 181 TYR A CA 1
ATOM 1469 C C . TYR A 1 184 ? 47.682 50.378 50.303 1.00 77.19 181 TYR A C 1
ATOM 1470 O O . TYR A 1 184 ? 48.883 50.670 50.256 1.00 77.59 181 TYR A O 1
ATOM 1479 N N . VAL A 1 185 ? 47.180 49.501 51.173 1.00 73.19 182 VAL A N 1
ATOM 1480 C CA . VAL A 1 185 ? 48.049 48.762 52.091 1.00 76.28 182 VAL A CA 1
ATOM 1481 C C . VAL A 1 185 ? 49.004 47.914 51.256 1.00 75.09 182 VAL A C 1
ATOM 1482 O O . VAL A 1 185 ? 48.549 47.136 50.429 1.00 79.20 182 VAL A O 1
ATOM 1486 N N . PRO A 1 186 ? 50.326 48.091 51.435 1.00 75.75 183 PRO A N 1
ATOM 1487 C CA . PRO A 1 186 ? 51.284 47.338 50.617 1.00 81.36 183 PRO A CA 1
ATOM 1488 C C . PRO A 1 186 ? 51.176 45.823 50.818 1.00 90.95 183 PRO A C 1
ATOM 1489 O O . PRO A 1 186 ? 50.990 45.357 51.952 1.00 87.38 183 PRO A O 1
ATOM 1493 N N A ARG A 1 187 ? 51.308 45.081 49.718 0.50 111.24 184 ARG A N 1
ATOM 1494 N N B ARG A 1 187 ? 51.272 45.073 49.721 0.50 107.38 184 ARG A N 1
ATOM 1495 C CA A ARG A 1 187 ? 51.172 43.623 49.705 0.50 89.22 184 ARG A CA 1
ATOM 1496 C CA B ARG A 1 187 ? 51.178 43.613 49.755 0.50 89.06 184 ARG A CA 1
ATOM 1497 C C A ARG A 1 187 ? 52.234 42.929 50.566 0.50 76.49 184 ARG A C 1
ATOM 1498 C C B ARG A 1 187 ? 52.221 43.009 50.682 0.50 78.03 184 ARG A C 1
ATOM 1499 O O A ARG A 1 187 ? 51.925 41.983 51.291 0.50 86.30 184 ARG A O 1
ATOM 1500 O O B ARG A 1 187 ? 51.891 42.204 51.555 0.50 86.03 184 ARG A O 1
ATOM 1515 N N . ALA A 1 188 ? 53.474 43.415 50.491 1.00 89.37 185 ALA A N 1
ATOM 1516 C CA . ALA A 1 188 ? 54.599 42.851 51.244 1.00 99.82 185 ALA A CA 1
ATOM 1517 C C . ALA A 1 188 ? 54.500 43.095 52.748 1.00 99.59 185 ALA A C 1
ATOM 1518 O O . ALA A 1 188 ? 54.904 42.247 53.541 1.00 101.47 185 ALA A O 1
ATOM 1520 N N . ASP A 1 189 ? 53.953 44.246 53.135 1.00 96.63 186 ASP A N 1
ATOM 1521 C CA . ASP A 1 189 ? 53.773 44.575 54.552 1.00 97.46 186 ASP A CA 1
ATOM 1522 C C . ASP A 1 189 ? 52.668 43.739 55.197 1.00 99.45 186 ASP A C 1
ATOM 1523 O O . ASP A 1 189 ? 52.704 43.486 56.403 1.00 96.99 186 ASP A O 1
ATOM 1528 N N . LEU A 1 190 ? 51.692 43.314 54.395 1.00 100.83 187 LEU A N 1
ATOM 1529 C CA . LEU A 1 190 ? 50.666 42.388 54.868 1.00 102.40 187 LEU A CA 1
ATOM 1530 C C . LEU A 1 190 ? 51.230 40.984 55.010 1.00 106.34 187 LEU A C 1
ATOM 1531 O O . LEU A 1 190 ? 50.974 40.307 56.008 1.00 109.80 187 LEU A O 1
ATOM 1536 N N . GLU A 1 191 ? 52.007 40.561 54.015 1.00 107.20 188 GLU A N 1
ATOM 1537 C CA . GLU A 1 191 ? 52.624 39.233 54.008 1.00 112.77 188 GLU A CA 1
ATOM 1538 C C . GLU A 1 191 ? 53.708 39.085 55.070 1.00 110.05 188 GLU A C 1
ATOM 1539 O O . GLU A 1 191 ? 53.925 37.984 55.581 1.00 114.93 188 GLU A O 1
ATOM 1545 N N . GLN A 1 192 ? 54.374 40.191 55.404 1.00 101.10 189 GLN A N 1
ATOM 1546 C CA . GLN A 1 192 ? 55.388 40.198 56.456 1.00 103.24 189 GLN A CA 1
ATOM 1547 C C . GLN A 1 192 ? 54.811 39.704 57.781 1.00 104.01 189 GLN A C 1
ATOM 1548 O O . GLN A 1 192 ? 55.518 39.091 58.576 1.00 104.06 189 GLN A O 1
ATOM 1554 N N . PHE A 1 193 ? 53.525 39.969 58.005 1.00 107.19 190 PHE A N 1
ATOM 1555 C CA . PHE A 1 193 ? 52.834 39.505 59.209 1.00 115.42 190 PHE A CA 1
ATOM 1556 C C . PHE A 1 193 ? 51.854 38.356 58.942 1.00 118.18 190 PHE A C 1
ATOM 1557 O O . PHE A 1 193 ? 50.917 38.136 59.713 1.00 114.90 190 PHE A O 1
ATOM 1565 N N . GLY A 1 194 ? 52.081 37.625 57.853 1.00 149.94 191 GLY A N 1
ATOM 1566 C CA . GLY A 1 194 ? 51.270 36.458 57.510 1.00 145.21 191 GLY A CA 1
ATOM 1567 C C . GLY A 1 194 ? 49.835 36.761 57.118 1.00 136.76 191 GLY A C 1
ATOM 1568 O O . GLY A 1 194 ? 48.969 35.896 57.210 1.00 129.92 191 GLY A O 1
ATOM 1569 N N . ALA A 1 195 ? 49.579 37.996 56.690 1.00 131.77 192 ALA A N 1
ATOM 1570 C CA . ALA A 1 195 ? 48.264 38.370 56.183 1.00 129.68 192 ALA A CA 1
ATOM 1571 C C . ALA A 1 195 ? 48.324 38.538 54.667 1.00 124.19 192 ALA A C 1
ATOM 1572 O O . ALA A 1 195 ? 49.408 38.548 54.080 1.00 125.76 192 ALA A O 1
ATOM 1574 N N . THR A 1 196 ? 47.155 38.654 54.034 1.00 121.06 193 THR A N 1
ATOM 1575 C CA . THR A 1 196 ? 47.073 38.843 52.589 1.00 123.95 193 THR A CA 1
ATOM 1576 C C . THR A 1 196 ? 46.049 39.917 52.253 1.00 118.87 193 THR A C 1
ATOM 1577 O O . THR A 1 196 ? 45.313 40.376 53.129 1.00 122.41 193 THR A O 1
ATOM 1581 N N . LEU A 1 197 ? 46.001 40.308 50.980 1.00 119.70 194 LEU A N 1
ATOM 1582 C CA . LEU A 1 197 ? 45.011 41.272 50.503 1.00 120.33 194 LEU A CA 1
ATOM 1583 C C . LEU A 1 197 ? 43.580 40.736 50.636 1.00 121.09 194 LEU A C 1
ATOM 1584 O O . LEU A 1 197 ? 42.631 41.516 50.755 1.00 113.62 194 LEU A O 1
ATOM 1589 N N . ASP A 1 198 ? 43.439 39.408 50.622 1.00 123.29 195 ASP A N 1
ATOM 1590 C CA . ASP A 1 198 ? 42.145 38.746 50.822 1.00 121.25 195 ASP A CA 1
ATOM 1591 C C . ASP A 1 198 ? 41.514 39.080 52.171 1.00 114.21 195 ASP A C 1
ATOM 1592 O O . ASP A 1 198 ? 40.295 39.222 52.267 1.00 108.49 195 ASP A O 1
ATOM 1597 N N . ASP A 1 199 ? 42.348 39.202 53.204 1.00 116.17 196 ASP A N 1
ATOM 1598 C CA . ASP A 1 199 ? 41.895 39.632 54.526 1.00 116.35 196 ASP A CA 1
ATOM 1599 C C . ASP A 1 199 ? 41.229 41.005 54.454 1.00 109.18 196 ASP A C 1
ATOM 1600 O O . ASP A 1 199 ? 40.176 41.224 55.057 1.00 106.87 196 ASP A O 1
ATOM 1605 N N . ILE A 1 200 ? 41.854 41.916 53.706 1.00 105.44 197 ILE A N 1
ATOM 1606 C CA . ILE A 1 200 ? 41.349 43.276 53.521 1.00 105.01 197 ILE A CA 1
ATOM 1607 C C . ILE A 1 200 ? 40.027 43.250 52.752 1.00 102.78 197 ILE A C 1
ATOM 1608 O O . ILE A 1 200 ? 39.071 43.936 53.124 1.00 105.99 197 ILE A O 1
ATOM 1613 N N . ARG A 1 201 ? 39.982 42.451 51.688 1.00 101.91 198 ARG A N 1
ATOM 1614 C CA . ARG A 1 201 ? 38.772 42.293 50.880 1.00 109.25 198 ARG A CA 1
ATOM 1615 C C . ARG A 1 201 ? 37.623 41.711 51.717 1.00 106.89 198 ARG A C 1
ATOM 1616 O O . ARG A 1 201 ? 36.484 42.180 51.632 1.00 109.51 198 ARG A O 1
ATOM 1624 N N . ALA A 1 202 ? 37.940 40.709 52.541 1.00 106.53 199 ALA A N 1
ATOM 1625 C CA . ALA A 1 202 ? 36.961 40.086 53.440 1.00 109.10 199 ALA A CA 1
ATOM 1626 C C . ALA A 1 202 ? 36.830 40.843 54.769 1.00 108.70 199 ALA A C 1
ATOM 1627 O O . ALA A 1 202 ? 36.307 40.306 55.750 1.00 111.75 199 ALA A O 1
ATOM 1629 N N . ARG A 1 203 ? 37.315 42.086 54.787 1.00 107.17 200 ARG A N 1
ATOM 1630 C CA . ARG A 1 203 ? 37.186 43.003 55.933 1.00 111.25 200 ARG A CA 1
ATOM 1631 C C . ARG A 1 203 ? 37.492 42.354 57.291 1.00 111.94 200 ARG A C 1
ATOM 1632 O O . ARG A 1 203 ? 36.837 42.665 58.309 1.00 118.98 200 ARG A O 1
ATOM 1640 N N . ARG A 1 204 ? 38.489 41.444 57.283 1.00 111.65 201 ARG A N 1
ATOM 1641 C CA . ARG A 1 204 ? 38.894 40.716 58.479 1.00 115.25 201 ARG A CA 1
ATOM 1642 C C . ARG A 1 204 ? 40.083 41.395 59.129 1.00 115.25 201 ARG A C 1
ATOM 1643 O O . ARG A 1 204 ? 41.153 41.497 58.524 1.00 116.67 201 ARG A O 1
ATOM 1651 N N . ALA A 1 205 ? 39.897 41.850 60.363 1.00 101.07 202 ALA A N 1
ATOM 1652 C CA . ALA A 1 205 ? 40.975 42.471 61.116 1.00 100.75 202 ALA A CA 1
ATOM 1653 C C . ALA A 1 205 ? 41.733 41.421 61.916 1.00 100.91 202 ALA A C 1
ATOM 1654 O O . ALA A 1 205 ? 41.663 41.390 63.147 1.00 97.66 202 ALA A O 1
ATOM 1656 N N . THR A 1 206 ? 42.457 40.558 61.205 1.00 102.43 203 THR A N 1
ATOM 1657 C CA . THR A 1 206 ? 43.276 39.528 61.842 1.00 106.83 203 THR A CA 1
ATOM 1658 C C . THR A 1 206 ? 44.448 40.195 62.556 1.00 107.79 203 THR A C 1
ATOM 1659 O O . THR A 1 206 ? 44.668 41.397 62.401 1.00 106.81 203 THR A O 1
ATOM 1663 N N . ASP A 1 207 ? 45.186 39.416 63.342 1.00 111.41 204 ASP A N 1
ATOM 1664 C CA . ASP A 1 207 ? 46.383 39.911 64.021 1.00 117.14 204 ASP A CA 1
ATOM 1665 C C . ASP A 1 207 ? 47.437 40.416 63.038 1.00 112.46 204 ASP A C 1
ATOM 1666 O O . ASP A 1 207 ? 48.128 41.394 63.319 1.00 111.68 204 ASP A O 1
ATOM 1671 N N . GLY A 1 208 ? 47.547 39.749 61.891 1.00 109.55 205 GLY A N 1
ATOM 1672 C CA . GLY A 1 208 ? 48.452 40.170 60.824 1.00 112.30 205 GLY A CA 1
ATOM 1673 C C . GLY A 1 208 ? 48.059 41.521 60.257 1.00 106.16 205 GLY A C 1
ATOM 1674 O O . GLY A 1 208 ? 48.907 42.404 60.089 1.00 100.32 205 GLY A O 1
ATOM 1675 N N . VAL A 1 209 ? 46.766 4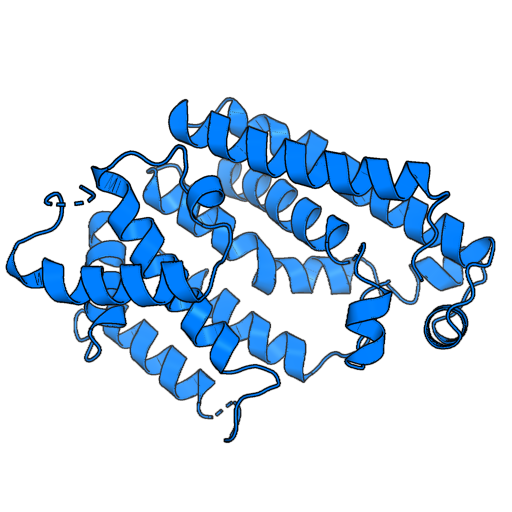1.673 59.972 1.00 104.06 206 VAL A N 1
ATOM 1676 C CA . VAL A 1 209 ? 46.198 42.933 59.494 1.00 104.82 206 VAL A CA 1
ATOM 1677 C C . VAL A 1 209 ? 46.499 44.074 60.468 1.00 103.10 206 VAL A C 1
ATOM 1678 O O . VAL A 1 209 ? 47.012 45.114 60.062 1.00 96.42 206 VAL A O 1
ATOM 1682 N N . ARG A 1 210 ? 46.198 43.855 61.748 1.00 101.99 207 ARG A N 1
ATOM 1683 C CA . ARG A 1 210 ? 46.392 44.864 62.793 1.00 99.92 207 ARG A CA 1
ATOM 1684 C C . ARG A 1 210 ? 47.858 45.269 62.962 1.00 96.52 207 ARG A C 1
ATOM 1685 O O . ARG A 1 210 ? 48.157 46.447 63.169 1.00 95.10 207 ARG A O 1
ATOM 1693 N N . ARG A 1 211 ? 48.760 44.293 62.860 1.00 94.72 208 ARG A N 1
ATOM 1694 C CA . ARG A 1 211 ? 50.200 44.549 62.925 1.00 96.32 208 ARG A CA 1
ATOM 1695 C C . ARG A 1 211 ? 50.715 45.296 61.699 1.00 94.26 208 ARG A C 1
ATOM 1696 O O . ARG A 1 211 ? 51.640 46.100 61.804 1.00 98.64 208 ARG A O 1
ATOM 1704 N N . CYS A 1 212 ? 50.117 45.028 60.542 1.00 91.76 209 CYS A N 1
ATOM 1705 C CA . CYS A 1 212 ? 50.477 45.732 59.314 1.00 90.77 209 CYS A CA 1
ATOM 1706 C C . CYS A 1 212 ? 50.054 47.203 59.343 1.00 86.05 209 CYS A C 1
ATOM 1707 O O . CYS A 1 212 ? 50.832 48.083 58.963 1.00 83.22 209 CYS A O 1
ATOM 1710 N N . ILE A 1 213 ? 48.820 47.454 59.780 1.00 80.89 210 ILE A N 1
ATOM 1711 C CA . ILE A 1 213 ? 48.314 48.810 59.983 1.00 83.46 210 ILE A CA 1
ATOM 1712 C C . ILE A 1 213 ? 49.233 49.555 60.959 1.00 83.90 210 ILE A C 1
ATOM 1713 O O . ILE A 1 213 ? 49.626 50.694 60.697 1.00 82.09 210 ILE A O 1
ATOM 1718 N N . ALA A 1 214 ? 49.589 48.894 62.062 1.00 83.00 211 ALA A N 1
ATOM 1719 C CA . ALA A 1 214 ? 50.509 49.457 63.056 1.00 84.70 211 ALA A CA 1
ATOM 1720 C C . ALA A 1 214 ? 51.849 49.855 62.449 1.00 82.06 211 ALA A C 1
ATOM 1721 O O . ALA A 1 214 ? 52.367 50.922 62.756 1.00 82.06 211 ALA A O 1
ATOM 1723 N N . LEU A 1 215 ? 52.395 49.009 61.578 1.00 79.95 212 LEU A N 1
ATOM 1724 C CA . LEU A 1 215 ? 53.645 49.324 60.890 1.00 83.65 212 LEU A CA 1
ATOM 1725 C C . LEU A 1 215 ? 53.537 50.603 60.051 1.00 83.59 212 LEU A C 1
ATOM 1726 O O . LEU A 1 215 ? 54.461 51.421 60.040 1.00 87.24 212 LEU A O 1
ATOM 1731 N N . GLU A 1 216 ? 52.412 50.766 59.357 1.00 80.77 213 GLU A N 1
ATOM 1732 C CA . GLU A 1 216 ? 52.175 51.959 58.534 1.00 80.47 213 GLU A CA 1
ATOM 1733 C C . GLU A 1 216 ? 52.030 53.210 59.396 1.00 78.83 213 GLU A C 1
ATOM 1734 O O . GLU A 1 216 ? 52.607 54.256 59.089 1.00 78.17 213 GLU A O 1
ATOM 1740 N N . VAL A 1 217 ? 51.258 53.083 60.475 1.00 75.94 214 VAL A N 1
ATOM 1741 C CA . VAL A 1 217 ? 51.071 54.157 61.443 1.00 75.18 214 VAL A CA 1
ATOM 1742 C C . VAL A 1 217 ? 52.421 54.659 61.971 1.00 76.93 214 VAL A C 1
ATOM 1743 O O . VAL A 1 217 ? 52.664 55.868 61.990 1.00 77.47 214 VAL A O 1
ATOM 1747 N N . ASP A 1 218 ? 53.294 53.730 62.364 1.00 74.73 215 ASP A N 1
ATOM 1748 C CA . ASP A 1 218 ? 54.644 54.057 62.836 1.00 77.92 215 ASP A CA 1
ATOM 1749 C C . ASP A 1 218 ? 55.464 54.791 61.778 1.00 75.72 215 ASP A C 1
ATOM 1750 O O . ASP A 1 218 ? 56.154 55.761 62.093 1.00 77.74 215 ASP A O 1
ATOM 1755 N N . ARG A 1 219 ? 55.394 54.317 60.533 1.00 74.69 216 ARG A N 1
ATOM 1756 C CA . ARG A 1 219 ? 56.111 54.934 59.416 1.00 78.78 216 ARG A CA 1
ATOM 1757 C C . ARG A 1 219 ? 55.684 56.388 59.225 1.00 75.89 216 ARG A C 1
ATOM 1758 O O . ARG A 1 219 ? 56.525 57.273 59.011 1.00 73.09 216 ARG A O 1
ATOM 1766 N N . ALA A 1 220 ? 54.372 56.614 59.313 1.00 71.57 217 ALA A N 1
ATOM 1767 C CA . ALA A 1 220 ? 53.775 57.936 59.134 1.00 68.55 217 ALA A CA 1
ATOM 1768 C C . ALA A 1 220 ? 54.112 58.856 60.307 1.00 69.14 217 ALA A C 1
ATOM 1769 O O . ALA A 1 220 ? 54.405 60.039 60.111 1.00 64.23 217 ALA A O 1
ATOM 1771 N N . GLN A 1 221 ? 54.089 58.304 61.519 1.00 68.44 218 GLN A N 1
ATOM 1772 C CA . GLN A 1 221 ? 54.489 59.055 62.705 1.00 67.44 218 GLN A CA 1
ATOM 1773 C C . GLN A 1 221 ? 55.947 59.522 62.603 1.00 67.69 218 GLN A C 1
ATOM 1774 O O . GLN A 1 221 ? 56.259 60.664 62.938 1.00 70.18 218 GLN A O 1
ATOM 1780 N N . ALA A 1 222 ? 56.823 58.644 62.117 1.00 67.63 219 ALA A N 1
ATOM 1781 C CA . ALA A 1 222 ? 58.234 58.979 61.910 1.00 66.71 219 ALA A CA 1
ATOM 1782 C C . ALA A 1 222 ? 58.385 60.076 60.862 1.00 66.57 219 ALA A C 1
ATOM 1783 O O . ALA A 1 222 ? 59.244 60.955 60.991 1.00 67.73 219 ALA A O 1
ATOM 1785 N N . LEU A 1 223 ? 57.541 60.030 59.835 1.00 63.64 220 LEU A N 1
ATOM 1786 C CA . LEU A 1 223 ? 57.528 61.076 58.812 1.00 62.36 220 LEU A CA 1
ATOM 1787 C C . LEU A 1 223 ? 57.034 62.429 59.346 1.00 58.76 220 LEU A C 1
ATOM 1788 O O . LEU A 1 223 ? 57.619 63.471 59.036 1.00 58.22 220 LEU A O 1
ATOM 1793 N N . PHE A 1 224 ? 55.976 62.409 60.153 1.00 58.13 221 PHE A N 1
ATOM 1794 C CA . PHE A 1 224 ? 55.566 63.604 60.891 1.00 60.01 221 PHE A CA 1
ATOM 1795 C C . PHE A 1 224 ? 56.709 64.180 61.734 1.00 61.80 221 PHE A C 1
ATOM 1796 O O . PHE A 1 224 ? 56.987 65.376 61.653 1.00 61.13 221 PHE A O 1
ATOM 1804 N N . ASP A 1 225 ? 57.371 63.323 62.518 1.00 62.94 222 ASP A N 1
ATOM 1805 C CA . ASP A 1 225 ? 58.499 63.730 63.368 1.00 64.95 222 ASP A CA 1
ATOM 1806 C C . ASP A 1 225 ? 59.619 64.401 62.580 1.00 63.44 222 ASP A C 1
ATOM 1807 O O . ASP A 1 225 ? 60.165 65.407 63.013 1.00 65.68 222 ASP A O 1
ATOM 1812 N N . GLU A 1 226 ? 59.960 63.836 61.426 1.00 65.69 223 GLU A N 1
ATOM 1813 C CA . GLU A 1 226 ? 60.949 64.443 60.538 1.00 67.00 223 GLU A CA 1
ATOM 1814 C C . GLU A 1 226 ? 60.423 65.746 59.906 1.00 64.79 223 GLU A C 1
ATOM 1815 O O . GLU A 1 226 ? 61.157 66.730 59.793 1.00 67.80 223 GLU A O 1
ATOM 1821 N N . GLY A 1 227 ? 59.154 65.755 59.511 1.00 60.40 224 GLY A N 1
ATOM 1822 C CA . GLY A 1 227 ? 58.558 66.929 58.856 1.00 60.75 224 GLY A CA 1
ATOM 1823 C C . GLY A 1 227 ? 58.499 68.166 59.732 1.00 59.32 224 GLY A C 1
ATOM 1824 O O . GLY A 1 227 ? 58.741 69.289 59.269 1.00 55.64 224 GLY A O 1
ATOM 1825 N N . ARG A 1 228 ? 58.180 67.934 61.002 1.00 61.54 225 ARG A N 1
ATOM 1826 C CA . ARG A 1 228 ? 58.133 68.938 62.067 1.00 60.97 225 ARG A CA 1
ATOM 1827 C C . ARG A 1 228 ? 59.216 70.016 61.979 1.00 58.05 225 ARG A C 1
ATOM 1828 O O . ARG A 1 228 ? 58.975 71.170 62.315 1.00 57.92 225 ARG A O 1
ATOM 1836 N N . ARG A 1 229 ? 60.411 69.629 61.541 1.00 57.98 226 ARG A N 1
ATOM 1837 C CA . ARG A 1 229 ? 61.546 70.550 61.472 1.00 57.82 226 ARG A CA 1
ATOM 1838 C C . ARG A 1 229 ? 61.276 71.766 60.577 1.00 54.82 226 ARG A C 1
ATOM 1839 O O . ARG A 1 229 ? 61.796 72.850 60.829 1.00 52.40 226 ARG A O 1
ATOM 1847 N N . LEU A 1 230 ? 60.450 71.580 59.550 1.00 53.83 227 LEU A N 1
ATOM 1848 C CA . LEU A 1 230 ? 60.078 72.658 58.626 1.00 51.96 227 LEU A CA 1
ATOM 1849 C C . LEU A 1 230 ? 59.413 73.847 59.352 1.00 51.62 227 LEU A C 1
ATOM 1850 O O . LEU A 1 230 ? 59.588 75.020 58.972 1.00 51.73 227 LEU A O 1
ATOM 1855 N N . GLU A 1 231 ? 58.674 73.541 60.414 1.00 51.88 228 GLU A N 1
ATOM 1856 C CA . GLU A 1 231 ? 58.030 74.578 61.222 1.00 53.53 228 GLU A CA 1
ATOM 1857 C C . GLU A 1 231 ? 58.999 75.630 61.778 1.00 56.00 228 GLU A C 1
ATOM 1858 O O . GLU A 1 231 ? 58.576 76.739 62.091 1.00 60.28 228 GLU A O 1
ATOM 1864 N N . SER A 1 232 ? 60.287 75.303 61.886 1.00 54.51 229 SER A N 1
ATOM 1865 C CA . SER A 1 232 ? 61.271 76.273 62.377 1.00 54.66 229 SER A CA 1
ATOM 1866 C C . SER A 1 232 ? 61.964 77.059 61.263 1.00 54.69 229 SER A C 1
ATOM 1867 O O . SER A 1 232 ? 62.850 77.871 61.541 1.00 56.68 229 SER A O 1
ATOM 1870 N N . LEU A 1 233 ? 61.570 76.818 60.013 1.00 54.50 230 LEU A N 1
ATOM 1871 C CA . LEU A 1 233 ? 62.316 77.333 58.860 1.00 55.15 230 LEU A CA 1
ATOM 1872 C C . LEU A 1 233 ? 61.477 78.208 57.927 1.00 55.56 230 LEU A C 1
ATOM 1873 O O . LEU A 1 233 ? 61.916 78.549 56.817 1.00 54.73 230 LEU A O 1
ATOM 1878 N N . VAL A 1 234 ? 60.275 78.572 58.375 1.00 54.74 231 VAL A N 1
ATOM 1879 C CA . VAL A 1 234 ? 59.321 79.300 57.532 1.00 53.98 231 VAL A CA 1
ATOM 1880 C C . VAL A 1 234 ? 58.691 80.467 58.299 1.00 54.29 231 VAL A C 1
ATOM 1881 O O . VAL A 1 234 ? 58.787 80.500 59.527 1.00 53.23 231 VAL A O 1
ATOM 1885 N N . PRO A 1 235 ? 58.052 81.428 57.588 1.00 54.58 232 PRO A N 1
ATOM 1886 C CA . PRO A 1 235 ? 57.340 82.500 58.302 1.00 54.76 232 PRO A CA 1
ATOM 1887 C C . PRO A 1 235 ? 56.318 81.917 59.295 1.00 54.20 232 PRO A C 1
ATOM 1888 O O . PRO A 1 235 ? 55.750 80.853 59.021 1.00 55.20 232 PRO A O 1
ATOM 1892 N N . PRO A 1 236 ? 56.106 82.586 60.449 1.00 53.18 233 PRO A N 1
ATOM 1893 C CA . PRO A 1 236 ? 55.221 82.041 61.505 1.00 54.97 233 PRO A CA 1
ATOM 1894 C C . PRO A 1 236 ? 53.793 81.681 61.039 1.00 55.58 233 PRO A C 1
ATOM 1895 O O . PRO A 1 236 ? 53.207 80.713 61.532 1.00 56.33 233 PRO A O 1
ATOM 1899 N N . ARG A 1 237 ? 53.250 82.441 60.093 1.00 57.04 234 ARG A N 1
ATOM 1900 C CA . ARG A 1 237 ? 51.948 82.117 59.512 1.00 58.44 234 ARG A CA 1
ATOM 1901 C C . ARG A 1 237 ? 51.957 80.744 58.824 1.00 56.01 234 ARG A C 1
ATOM 1902 O O . ARG A 1 237 ? 51.064 79.927 59.060 1.00 55.37 234 ARG A O 1
ATOM 1910 N N . LEU A 1 238 ? 52.964 80.482 57.991 1.00 54.04 235 LEU A N 1
ATOM 1911 C CA . LEU A 1 238 ? 53.104 79.155 57.389 1.00 53.35 235 LEU A CA 1
ATOM 1912 C C . LEU A 1 238 ? 53.418 78.088 58.449 1.00 52.87 235 LEU A C 1
ATOM 1913 O O . LEU A 1 238 ? 52.918 76.959 58.363 1.00 53.72 235 LEU A O 1
ATOM 1918 N N . ALA A 1 239 ? 54.214 78.449 59.454 1.00 51.64 236 ALA A N 1
ATOM 1919 C CA . ALA A 1 239 ? 54.573 77.501 60.510 1.00 50.82 236 ALA A CA 1
ATOM 1920 C C . ALA A 1 239 ? 53.338 76.968 61.232 1.00 52.14 236 ALA A C 1
ATOM 1921 O O . ALA A 1 239 ? 53.194 75.757 61.401 1.00 52.79 236 ALA A O 1
ATOM 1923 N N . ARG A 1 240 ? 52.435 77.863 61.628 1.00 53.87 237 ARG A N 1
ATOM 1924 C CA . ARG A 1 240 ? 51.204 77.458 62.314 1.00 56.29 237 ARG A CA 1
ATOM 1925 C C . ARG A 1 240 ? 50.289 76.616 61.422 1.00 57.24 237 ARG A C 1
ATOM 1926 O O . ARG A 1 240 ? 49.634 75.685 61.901 1.00 59.04 237 ARG A O 1
ATOM 1934 N N . GLN A 1 241 ? 50.255 76.937 60.129 1.00 58.67 238 GLN A N 1
ATOM 1935 C CA . GLN A 1 241 ? 49.487 76.152 59.158 1.00 61.91 238 GLN A CA 1
ATOM 1936 C C . GLN A 1 241 ? 50.025 74.724 59.101 1.00 61.05 238 GLN A C 1
ATOM 1937 O O . GLN A 1 241 ? 49.258 73.760 59.179 1.00 58.36 238 GLN A O 1
ATOM 1943 N N . LEU A 1 242 ? 51.348 74.599 58.984 1.00 61.20 239 LEU A N 1
ATOM 1944 C CA . LEU A 1 242 ? 52.005 73.290 58.963 1.00 58.07 239 LEU A CA 1
ATOM 1945 C C . LEU A 1 242 ? 51.774 72.528 60.252 1.00 57.43 239 LEU A C 1
ATOM 1946 O O . LEU A 1 242 ? 51.462 71.340 60.216 1.00 58.47 239 LEU A O 1
ATOM 1951 N N . LYS A 1 243 ? 51.913 73.214 61.384 1.00 56.61 240 LYS A N 1
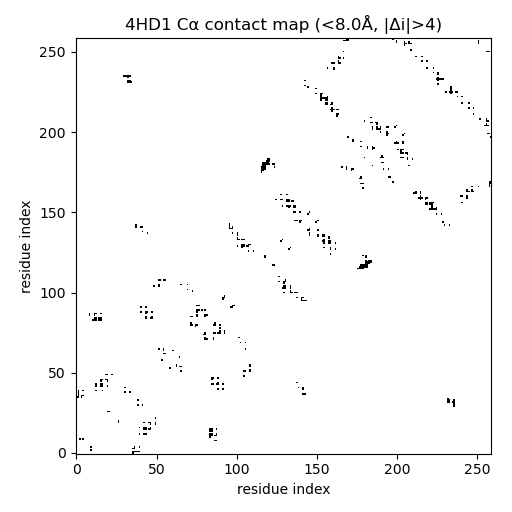ATOM 1952 C CA . LYS A 1 243 ? 51.704 72.578 62.681 1.00 58.64 240 LYS A CA 1
ATOM 1953 C C . LYS A 1 243 ? 50.312 71.956 62.703 1.00 61.62 240 LYS A C 1
ATOM 1954 O O . LYS A 1 243 ? 50.109 70.809 63.104 1.00 64.25 240 LYS A O 1
ATOM 1960 N N . LEU A 1 244 ? 49.353 72.714 62.231 1.00 70.79 241 LEU A N 1
ATOM 1961 C CA . LEU A 1 244 ? 47.984 72.281 62.265 1.00 66.76 241 LEU A CA 1
ATOM 1962 C C . LEU A 1 244 ? 47.694 71.108 61.314 1.00 47.03 241 LEU A C 1
ATOM 1963 O O . LEU A 1 244 ? 46.956 70.192 61.681 1.00 47.52 241 LEU A O 1
ATOM 1968 N N . TYR A 1 245 ? 48.269 71.108 60.113 1.00 49.66 242 TYR A N 1
ATOM 1969 C CA . TYR A 1 245 ? 48.202 69.902 59.278 1.00 56.74 242 TYR A CA 1
ATOM 1970 C C . TYR A 1 245 ? 48.788 68.713 60.044 1.00 58.76 242 TYR A C 1
ATOM 1971 O O . TYR A 1 245 ? 48.193 67.630 60.061 1.00 62.24 242 TYR A O 1
ATOM 1980 N N . ARG A 1 246 ? 49.943 68.925 60.685 1.00 58.74 243 ARG A N 1
ATOM 1981 C CA . ARG A 1 246 ? 50.608 67.880 61.463 1.00 59.80 243 ARG A CA 1
ATOM 1982 C C . ARG A 1 246 ? 49.707 67.365 62.582 1.00 63.33 243 ARG A C 1
ATOM 1983 O O . ARG A 1 246 ? 49.557 66.155 62.751 1.00 65.16 243 ARG A O 1
ATOM 1991 N N . LEU A 1 247 ? 49.097 68.284 63.329 1.00 64.00 244 LEU A N 1
ATOM 1992 C CA . LEU A 1 247 ? 48.236 67.907 64.449 1.00 64.60 244 LEU A CA 1
ATOM 1993 C C . LEU A 1 247 ? 47.076 67.048 63.968 1.00 64.46 244 LEU A C 1
ATOM 1994 O O . LEU A 1 247 ? 46.780 66.015 64.568 1.00 67.73 244 LEU A O 1
ATOM 1999 N N . GLY A 1 248 ? 46.452 67.468 62.868 1.00 63.73 245 GLY A N 1
ATOM 2000 C CA . GLY A 1 248 ? 45.345 66.731 62.258 1.00 66.00 245 GLY A CA 1
ATOM 2001 C C . GLY A 1 248 ? 45.752 65.323 61.869 1.00 65.05 245 GLY A C 1
ATOM 2002 O O . GLY A 1 248 ? 45.043 64.353 62.168 1.00 66.16 245 GLY A O 1
ATOM 2003 N N . GLY A 1 249 ? 46.906 65.216 61.214 1.00 65.04 246 GLY A N 1
ATOM 2004 C CA . GLY A 1 249 ? 47.458 63.926 60.814 1.00 63.82 246 GLY A CA 1
ATOM 2005 C C . GLY A 1 249 ? 47.804 63.044 61.993 1.00 65.94 246 GLY A C 1
ATOM 2006 O O . GLY A 1 249 ? 47.535 61.846 61.972 1.00 68.73 246 GLY A O 1
ATOM 2007 N N . GLU A 1 250 ? 48.397 63.639 63.026 1.00 65.90 247 GLU A N 1
ATOM 2008 C CA . GLU A 1 250 ? 48.757 62.902 64.235 1.00 66.45 247 GLU A CA 1
ATOM 2009 C C . GLU A 1 250 ? 47.512 62.389 64.941 1.00 68.41 247 GLU A C 1
ATOM 2010 O O . GLU A 1 250 ? 47.505 61.268 65.462 1.00 72.11 247 GLU A O 1
ATOM 2016 N N . ALA A 1 251 ? 46.457 63.202 64.943 1.00 69.89 248 ALA A N 1
ATOM 2017 C CA . ALA A 1 251 ? 45.193 62.814 65.567 1.00 73.17 248 ALA A CA 1
ATOM 2018 C C . ALA A 1 251 ? 44.522 61.665 64.825 1.00 73.48 248 ALA A C 1
ATOM 2019 O O . ALA A 1 251 ? 43.817 60.862 65.436 1.00 79.02 248 ALA A O 1
ATOM 2021 N N . ILE A 1 252 ? 44.743 61.581 63.514 1.00 74.06 249 ILE A N 1
ATOM 2022 C CA . ILE A 1 252 ? 44.217 60.456 62.730 1.00 75.77 249 ILE A CA 1
ATOM 2023 C C . ILE A 1 252 ? 44.911 59.163 63.158 1.00 76.34 249 ILE A C 1
ATOM 2024 O O . ILE A 1 252 ? 44.253 58.141 63.375 1.00 78.57 249 ILE A O 1
ATOM 2029 N N . LEU A 1 253 ? 46.234 59.223 63.302 1.00 76.33 250 LEU A N 1
ATOM 2030 C CA . LEU A 1 253 ? 47.020 58.081 63.773 1.00 77.43 250 LEU A CA 1
ATOM 2031 C C . LEU A 1 253 ? 46.588 57.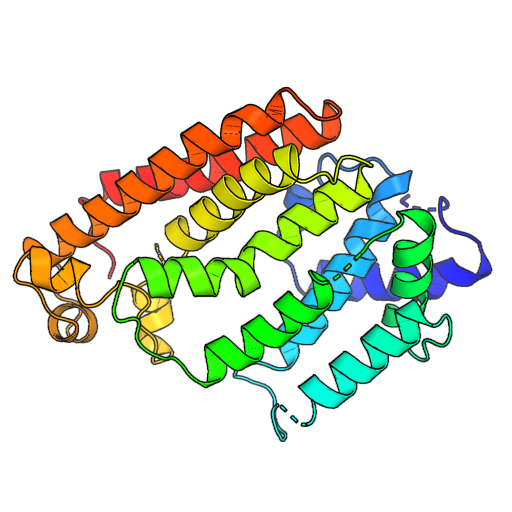648 65.171 1.00 82.64 250 LEU A C 1
ATOM 2032 O O . LEU A 1 253 ? 46.452 56.455 65.443 1.00 86.12 250 LEU A O 1
ATOM 2037 N N . ALA A 1 254 ? 46.362 58.631 66.040 1.00 84.05 251 ALA A N 1
ATOM 2038 C CA . ALA A 1 254 ? 45.973 58.383 67.425 1.00 84.68 251 ALA A CA 1
ATOM 2039 C C . ALA A 1 254 ? 44.625 57.674 67.531 1.00 82.75 251 ALA A C 1
ATOM 2040 O O . ALA A 1 254 ? 44.449 56.809 68.381 1.00 88.17 251 ALA A O 1
ATOM 2042 N N . ALA A 1 255 ? 43.685 58.028 66.659 1.00 81.72 252 ALA A N 1
ATOM 2043 C CA . ALA A 1 255 ? 42.381 57.359 66.617 1.00 87.29 252 ALA A CA 1
ATOM 2044 C C . ALA A 1 255 ? 42.487 55.917 66.112 1.00 90.75 252 ALA A C 1
ATOM 2045 O O . ALA A 1 255 ? 41.734 55.046 66.556 1.00 100.06 252 ALA A O 1
ATOM 2047 N N . ILE A 1 256 ? 43.416 55.675 65.186 1.00 86.67 253 ILE A N 1
ATOM 2048 C CA . ILE A 1 256 ? 43.679 54.329 64.666 1.00 86.62 253 ILE A CA 1
ATOM 2049 C C . ILE A 1 256 ? 44.254 53.443 65.772 1.00 87.55 253 ILE A C 1
ATOM 2050 O O . ILE A 1 256 ? 43.816 52.304 65.958 1.00 88.20 253 ILE A O 1
ATOM 2055 N N . ARG A 1 257 ? 45.219 53.986 66.510 1.00 87.12 254 ARG A N 1
ATOM 2056 C CA . ARG A 1 257 ? 45.796 53.314 67.675 1.00 91.48 254 ARG A CA 1
ATOM 2057 C C . ARG A 1 257 ? 44.727 53.002 68.724 1.00 91.86 254 ARG A C 1
ATOM 2058 O O . ARG A 1 257 ? 44.699 51.906 69.283 1.00 90.83 254 ARG A O 1
ATOM 2066 N N . ARG A 1 258 ? 43.847 53.973 68.963 1.00 91.67 255 ARG A N 1
ATOM 2067 C CA . ARG A 1 258 ? 42.746 53.848 69.916 1.00 99.47 255 ARG A CA 1
ATOM 2068 C C . ARG A 1 258 ? 41.611 52.972 69.363 1.00 105.63 255 ARG A C 1
ATOM 2069 O O . ARG A 1 258 ? 40.548 52.858 69.976 1.00 112.72 255 ARG A O 1
ATOM 2077 N N . GLN A 1 259 ? 41.837 52.363 68.202 1.00 107.98 256 GLN A N 1
ATOM 2078 C CA . GLN A 1 259 ? 40.890 51.409 67.626 1.00 109.83 256 GLN A CA 1
ATOM 2079 C C . GLN A 1 259 ? 41.553 50.055 67.407 1.00 104.51 256 GLN A C 1
ATOM 2080 O O . GLN A 1 259 ? 41.031 49.210 66.678 1.00 102.66 256 GLN A O 1
ATOM 2086 N N . GLY A 1 260 ? 42.704 49.862 68.049 1.00 100.98 257 GLY A N 1
ATOM 2087 C CA . GLY A 1 260 ? 43.470 48.624 67.942 1.00 100.11 257 GLY A CA 1
ATOM 2088 C C . GLY A 1 260 ? 43.881 48.293 66.521 1.00 98.14 257 GLY A C 1
ATOM 2089 O O . GLY A 1 260 ? 43.989 47.121 66.162 1.00 99.59 257 GLY A O 1
ATOM 2090 N N . TYR A 1 261 ? 44.099 49.332 65.714 1.00 93.03 258 TYR A N 1
ATOM 2091 C CA . TYR A 1 261 ? 44.533 49.192 64.321 1.00 92.09 258 TYR A CA 1
ATOM 2092 C C . TYR A 1 261 ? 43.518 48.411 63.475 1.00 94.05 258 TYR A C 1
ATOM 2093 O O . TYR A 1 261 ? 43.879 47.598 62.613 1.00 97.46 258 TYR A O 1
ATOM 2102 N N . ASN A 1 262 ? 42.242 48.685 63.735 1.00 92.69 259 ASN A N 1
ATOM 2103 C CA . ASN A 1 262 ? 41.139 48.026 63.057 1.00 100.21 259 ASN A CA 1
ATOM 2104 C C . ASN A 1 262 ? 40.325 49.003 62.201 1.00 99.88 259 ASN A C 1
ATOM 2105 O O . ASN A 1 262 ? 39.571 49.817 62.741 1.00 101.63 259 ASN A O 1
ATOM 2110 N N . PRO A 1 263 ? 40.479 48.935 60.862 1.00 103.31 260 PRO A N 1
ATOM 2111 C CA . PRO A 1 263 ? 39.518 49.629 60.004 1.00 103.42 260 PRO A CA 1
ATOM 2112 C C . PRO A 1 263 ? 38.212 48.826 59.982 1.00 108.29 260 PRO A C 1
ATOM 2113 O O . PRO A 1 263 ? 38.031 47.937 60.816 1.00 114.79 260 PRO A O 1
ATOM 2117 N N . PHE A 1 264 ? 37.314 49.130 59.048 1.00 113.28 261 PHE A N 1
ATOM 2118 C CA . PHE A 1 264 ? 36.053 48.377 58.882 1.00 117.62 261 PHE A CA 1
ATOM 2119 C C . PHE A 1 264 ? 34.982 48.749 59.914 1.00 120.12 261 PHE A C 1
ATOM 2120 O O . PHE A 1 264 ? 35.222 48.722 61.122 1.00 116.72 261 PHE A O 1
#

B-factor: mean 79.14, std 26.64, range [41.69, 280.39]

Solvent-accessible surface area: 12204 Å² total

CATH classification: 1.10.600.10

InterPro domains:
  IPR002060 Squalene/phytoene synthase [PF00494] (20-268)
  IPR002060 Squalene/phytoene synthase [SFLDG01018] (11-282)
  IPR008949 Isoprenoid synthase domain superfamily [G3DSA:1.10.600.10] (1-261)
  IPR008949 Isoprenoid synthase domain superfamily [SSF48576] (11-282)
  IPR017827 Hydroxysqualene synthase HpnC [TIGR03464] (19-280)
  IPR033904 Trans-isoprenyl diphosphate synthases, head-to-head [cd00683] (15-272)
  IPR044843 Trans-isoprenyl diphosphate synthases, bacterial-type [SFLDG01212] (11-282)

Secondary structure (DSSP, 8-state):
----S-GGGHHHHHHHHHHHHHH-TTHHHHTTT--TTTHHHHHHHHHHHHHHHHTSTT--S---HHHHHHHHHHHHHHT---SHHHHHHHHHHHHHT---HHHHHHHHHHHHHH-SB--SHHHHHHHHHHHTHHHHHHHHHHTT--SHHHHHHHHHHHHHHHHHH---HHHHHHTT-B-S-HHHHHTTT--HHHHHTT---HHHHHHHHHHHHHHHHHHHHHGGGGGSS-HHHHHHHHHHHHHHHHHHHHHHTTTT---

Sequence (259 aa):
NAGSVPVELRGDFEVCRRLTRSHYENFSVVSLFVPRHLRPHFYSVYAFCRGVDDLGDEFAGDRAALDAYEEELRRAFAGEATTPAFRALQFTIATCNLPEPFLRLIEANRRDQRKHTYDTWEDLRDYCRYSADPVGRLVLGIFGCLDDERARLSDATCTALQVANHQDIDRDLALGRIYVPRRADLEQFGATLDDIRARRATDGVRRCIALEVDRAQALFDEGRRLESLVPPRLARQLKLYRLGGEAILAAIRRQGYNPF

Nearest PDB structures (foldseek):
  4hd1-assembly1_A  TM=1.004E+00  e=7.958E-34  Alicyclobacillus acidocaldarius subsp. acidocaldarius DSM 446
  8is6-assembly1_A  TM=9.177E-01  e=4.088E-10  Halobacillus halophilus
  8isa-assembly1_A-2  TM=9.019E-01  e=6.051E-10  Halobacillus halophilus
  7vwt-assembly1_B  TM=8.657E-01  e=2.924E-08  Streptomyces sp.
  3we9-assembly1_A  TM=8.226E-01  e=3.117E-05  Bacillus subtilis subsp. subtilis str. 168

Foldseek 3Di:
DLVLDDPVLPVLLVVLQVLQCVPDVCVCLLCVLPDSPLVSLVSLVSSLLSLLVCLADPDDDDVVSLVVSVVQQVCLCVVRHDHSSSNSNSVSCVVLVDDVLSVLLSVLRVVVVPAQAAADPVRLLVSLVRNFLSVLQVVCSSQVRHDPVLSVLSSLLRSLQVLLVLLCLPVSLVVRHRSQHQVLLVVLPHGVVCSNVLHCDPSQLVSLVVSLVSSVVSLVSSLVSLVVGPVSVSVSSVVSSVVSNVSSVVCVVVSVHRD

Organism: Alicyclobacillus acidocaldarius subsp. acidocaldarius (strain ATCC 27009 / DSM 446 / BCRC 14685 / JCM 5260 / KCTC 1825 / NBRC 15652 / NCIMB 11725 / NRRL B-14509 / 104-IA) (NCBI:txid521098)

Radius of gyration: 19.14 Å; Cα contacts (8 Å, |Δi|>4): 340; chains: 1; bounding box: 34×58×44 Å